Protein AF-A0A0A9X749-F1 (afdb_monomer)

Foldseek 3Di:
DPDDDDDDDDPQWDQDPVRDTAGDCVRQDQDDDPQWDWDFPADFPCGPPRNYTDTDTDGQPDFDQQWHQDPVSPDTWGDAVSADDDDEDVQWDKDFPAAFDRHTVRRYTDIDTDRPPDDDADPQWDDDPNDTDHNQVNDDQDDDDPPWDWDFPAPQDPDPNTRYTDIDTDRPADDFAPQWDDDPRATFGDDDDDDDDPPPWDKDFPDAAPRHTPRNHTDIDGHGDPPPPPPQWDQDPNDTDGDPVRDDDDDDD

pLDDT: mean 86.84, std 11.73, range [38.72, 97.69]

Radius of gyration: 45.13 Å; Cα contacts (8 Å, |Δi|>4): 407; chains: 1; bounding box: 128×43×110 Å

Solvent-accessible surface area (backbone atoms only — not comparable to full-atom values): 16004 Å² total; per-residue (Å²): 136,84,80,77,79,85,81,82,63,60,91,52,37,42,73,46,99,84,75,44,66,40,57,37,68,89,65,56,73,79,74,81,51,90,69,38,44,63,43,78,76,41,84,43,82,59,45,78,91,40,44,51,62,41,64,44,79,41,70,54,60,83,46,45,84,28,22,38,54,40,97,87,43,82,49,52,38,54,34,70,89,53,42,83,75,82,86,56,59,96,68,35,41,85,39,78,77,40,81,38,72,72,36,57,69,38,28,45,57,44,72,43,66,40,71,60,89,60,84,78,56,61,89,46,36,43,76,55,97,88,40,70,41,76,32,54,88,67,43,84,78,72,88,42,68,87,80,28,42,66,42,78,75,40,76,56,50,96,48,97,87,39,48,51,56,43,69,43,69,41,68,75,64,76,83,48,42,94,50,24,42,71,54,98,89,42,60,41,52,54,83,73,75,84,87,81,62,62,94,91,38,43,80,38,78,78,41,85,38,73,73,39,60,76,34,33,46,72,39,73,44,72,56,51,80,88,71,72,44,59,94,48,34,42,78,54,97,90,39,68,40,72,35,80,87,64,53,79,79,83,81,82,131

Nearest PDB structures (foldseek):
  6bcd-assembly1_A  TM=2.536E-01  e=8.617E+00  Homo sapiens

Sequence (253 aa):
MTGGKNYTCSPYTILDQNNVCVCDFNFCVIPEAPNSRAKKTHEATKVVPDCCDTYILVSVLNCPQDSVPNADGTECICDKTRCPIPQCALGDVVHVIHAGVDKAGMCCDSLECVPESGPSCAPYHVRVDGQCVCAPETCLVPFCPPPMVPVVVDPVPSSPDDCCPRYTCIDERPRCPEDSYLVETECVCFTCQPNVCQDGVQVVVTRKGTNTPDSCCDVYHCEGSNTSCPIGSQLVDGNCVCDATTCPMPQCD

Mean predicted aligned error: 15.79 Å

Structure (mmCIF, N/CA/C/O backbone):
data_AF-A0A0A9X749-F1
#
_entry.id   AF-A0A0A9X749-F1
#
loop_
_atom_site.group_PDB
_atom_site.id
_atom_site.type_symbol
_atom_site.label_atom_id
_atom_site.label_alt_id
_atom_site.label_comp_id
_atom_site.label_asym_id
_atom_site.label_entity_id
_atom_site.label_seq_id
_atom_site.pdbx_PDB_ins_code
_atom_site.Cartn_x
_atom_site.Cartn_y
_atom_site.Cartn_z
_atom_site.occupancy
_atom_site.B_iso_or_equiv
_atom_site.auth_seq_id
_atom_site.auth_comp_id
_atom_site.auth_asym_id
_atom_site.auth_atom_id
_atom_site.pdbx_PDB_model_num
ATOM 1 N N . MET A 1 1 ? 73.717 29.206 -0.811 1.00 43.47 1 MET A N 1
ATOM 2 C CA . MET A 1 1 ? 72.995 28.656 -1.977 1.00 43.47 1 MET A CA 1
ATOM 3 C C . MET A 1 1 ? 72.506 27.267 -1.603 1.00 43.47 1 MET A C 1
ATOM 5 O O . MET A 1 1 ? 73.242 26.301 -1.737 1.00 43.47 1 MET A O 1
ATOM 9 N N . THR A 1 2 ? 71.321 27.175 -1.006 1.00 45.69 2 THR A N 1
ATOM 10 C CA . THR A 1 2 ? 70.669 25.896 -0.709 1.00 45.69 2 THR A CA 1
ATOM 11 C C . THR A 1 2 ? 70.070 25.369 -2.009 1.00 45.69 2 THR A C 1
ATOM 13 O O . THR A 1 2 ? 69.136 25.954 -2.549 1.00 45.69 2 THR A O 1
ATOM 16 N N . GLY A 1 3 ? 70.664 24.311 -2.562 1.00 52.50 3 GLY A N 1
ATOM 17 C CA . GLY A 1 3 ? 70.150 23.641 -3.754 1.00 52.50 3 GLY A CA 1
ATOM 18 C C . GLY A 1 3 ? 68.823 22.960 -3.435 1.00 52.50 3 GLY A C 1
ATOM 19 O O . GLY A 1 3 ? 68.814 21.866 -2.874 1.00 52.50 3 GLY A O 1
ATOM 20 N N . GLY A 1 4 ? 67.710 23.618 -3.757 1.00 64.62 4 GLY A N 1
ATOM 21 C CA . GLY A 1 4 ? 66.387 23.008 -3.702 1.00 64.62 4 GLY A CA 1
ATOM 22 C C . GLY A 1 4 ? 66.311 21.876 -4.721 1.00 64.62 4 GLY A C 1
ATOM 23 O O . GLY A 1 4 ? 66.495 22.101 -5.916 1.00 64.62 4 GLY A O 1
ATOM 24 N N . LYS A 1 5 ? 66.081 20.646 -4.257 1.00 72.56 5 LYS A N 1
ATOM 25 C CA . LYS A 1 5 ? 65.746 19.531 -5.146 1.00 72.56 5 LYS A CA 1
ATOM 26 C C . LYS A 1 5 ? 64.314 19.750 -5.636 1.00 72.56 5 LYS A C 1
ATOM 28 O O . LYS A 1 5 ? 63.398 19.782 -4.821 1.00 72.56 5 LYS A O 1
ATOM 33 N N . ASN A 1 6 ? 64.130 19.909 -6.944 1.00 78.56 6 ASN A N 1
ATOM 34 C CA . ASN A 1 6 ? 62.801 19.936 -7.548 1.00 78.56 6 ASN A CA 1
ATOM 35 C C . ASN A 1 6 ? 62.244 18.510 -7.578 1.00 78.56 6 ASN A C 1
ATOM 37 O O . ASN A 1 6 ? 62.715 17.677 -8.352 1.00 78.56 6 ASN A O 1
ATOM 41 N N . TYR A 1 7 ? 61.255 18.233 -6.732 1.00 79.12 7 TYR A N 1
ATOM 42 C CA . TYR A 1 7 ? 60.476 17.003 -6.805 1.00 79.12 7 TYR A CA 1
ATOM 43 C C . TYR A 1 7 ? 59.398 17.169 -7.877 1.00 79.12 7 TYR A C 1
ATOM 45 O O . TYR A 1 7 ? 58.663 18.153 -7.881 1.00 79.12 7 TYR A O 1
ATOM 53 N N . THR A 1 8 ? 59.324 16.220 -8.807 1.00 85.31 8 THR A N 1
ATOM 54 C CA . THR A 1 8 ? 58.246 16.130 -9.798 1.00 85.31 8 THR A CA 1
ATOM 55 C C . THR A 1 8 ? 57.401 14.913 -9.462 1.00 85.31 8 THR A C 1
ATOM 57 O O . THR A 1 8 ? 57.879 13.781 -9.498 1.00 85.31 8 THR A O 1
ATOM 60 N N . CYS A 1 9 ? 56.154 15.164 -9.072 1.00 87.62 9 CYS A N 1
ATOM 61 C CA . CYS A 1 9 ? 55.169 14.123 -8.823 1.00 87.62 9 CYS A CA 1
ATOM 62 C C . CYS A 1 9 ? 54.584 13.615 -10.154 1.00 87.62 9 CYS A C 1
ATOM 64 O O . CYS A 1 9 ? 54.586 14.329 -11.159 1.00 87.62 9 CYS A O 1
ATOM 66 N N . SER A 1 10 ? 54.120 12.364 -10.171 1.00 85.06 10 SER A N 1
ATOM 67 C CA . SER A 1 10 ? 53.465 11.776 -11.348 1.00 85.06 10 SER A CA 1
ATOM 68 C C . SER A 1 10 ? 52.103 12.440 -11.612 1.00 85.06 10 SER A C 1
ATOM 70 O O . SER A 1 10 ? 51.550 13.077 -10.708 1.00 85.06 10 SER A O 1
ATOM 72 N N . PRO A 1 11 ? 51.521 12.295 -12.819 1.00 76.75 11 PRO A N 1
ATOM 73 C CA . PRO A 1 11 ? 50.140 12.708 -13.063 1.00 76.75 11 PRO A CA 1
ATOM 74 C C . PRO A 1 11 ? 49.220 12.102 -11.989 1.00 76.75 11 PRO A C 1
ATOM 76 O O . PRO A 1 11 ? 49.472 10.982 -11.550 1.00 76.75 11 PRO A O 1
ATOM 79 N N . TYR A 1 12 ? 48.188 12.834 -11.555 1.00 85.69 12 TYR A N 1
ATOM 80 C CA . TYR A 1 12 ? 47.240 12.424 -10.495 1.00 85.69 12 TYR A CA 1
ATOM 81 C C . TYR A 1 12 ? 47.782 12.442 -9.056 1.00 85.69 12 TYR A C 1
ATOM 83 O O . TYR A 1 12 ? 47.141 11.915 -8.144 1.00 85.69 12 TYR A O 1
ATOM 91 N N . THR A 1 13 ? 48.946 13.054 -8.827 1.00 89.25 13 THR A N 1
ATOM 92 C CA . THR A 1 13 ? 49.496 13.232 -7.478 1.00 89.25 13 THR A CA 1
ATOM 93 C C . THR A 1 13 ? 49.860 14.687 -7.206 1.00 89.25 13 THR A C 1
ATOM 95 O O . THR A 1 13 ? 50.341 15.390 -8.095 1.00 89.25 13 THR A O 1
ATOM 98 N N . ILE A 1 14 ? 49.638 15.136 -5.972 1.00 92.38 14 ILE A N 1
ATOM 99 C CA . ILE A 1 14 ? 50.037 16.457 -5.474 1.00 92.38 14 ILE A CA 1
ATOM 100 C C . ILE A 1 14 ? 51.126 16.307 -4.419 1.00 92.38 14 ILE A C 1
ATOM 102 O O . ILE A 1 14 ? 51.204 15.292 -3.728 1.00 92.38 14 ILE A O 1
ATOM 106 N N . LEU A 1 15 ? 51.985 17.316 -4.305 1.00 92.56 15 LEU A N 1
ATOM 107 C CA . LEU A 1 15 ? 53.012 17.354 -3.273 1.00 92.56 15 LEU A CA 1
ATOM 108 C C . LEU A 1 15 ? 52.375 17.805 -1.951 1.00 92.56 15 LEU A C 1
ATOM 110 O O . LEU A 1 15 ? 51.771 18.877 -1.893 1.00 92.56 15 LEU A O 1
ATOM 114 N N . ASP A 1 16 ? 52.495 16.997 -0.902 1.00 91.81 16 ASP A N 1
ATOM 115 C CA . ASP A 1 16 ? 52.025 17.358 0.434 1.00 91.81 16 ASP A CA 1
ATOM 116 C C . ASP A 1 16 ? 52.983 18.347 1.136 1.00 91.81 16 ASP A C 1
ATOM 118 O O . ASP A 1 16 ? 54.044 18.716 0.622 1.00 91.81 16 ASP A O 1
ATOM 122 N N . GLN A 1 17 ? 52.629 18.767 2.354 1.00 93.00 17 GLN A N 1
ATOM 123 C CA . GLN A 1 17 ? 53.446 19.688 3.160 1.00 93.00 17 GLN A CA 1
ATOM 124 C C . GLN A 1 17 ? 54.825 19.116 3.547 1.00 93.00 17 GLN A C 1
ATOM 126 O O . GLN A 1 17 ? 55.718 19.873 3.926 1.00 93.00 17 GLN A O 1
ATOM 131 N N . ASN A 1 18 ? 55.018 17.799 3.435 1.00 92.75 18 ASN A N 1
ATOM 132 C CA . ASN A 1 18 ? 56.253 17.089 3.761 1.00 92.75 18 ASN A CA 1
ATOM 133 C C . ASN A 1 18 ? 57.119 16.792 2.526 1.00 92.75 18 ASN A C 1
ATOM 135 O O . ASN A 1 18 ? 58.145 16.122 2.649 1.00 92.75 18 ASN A O 1
ATOM 139 N N . ASN A 1 19 ? 56.757 17.310 1.349 1.00 90.44 19 ASN A N 1
ATOM 140 C CA . ASN A 1 19 ? 57.378 16.983 0.063 1.00 90.44 19 ASN A CA 1
ATOM 141 C C . ASN A 1 19 ? 57.209 15.508 -0.359 1.00 90.44 19 ASN A C 1
ATOM 143 O O . ASN A 1 19 ? 58.070 14.959 -1.050 1.00 90.44 19 ASN A O 1
ATOM 147 N N . VAL A 1 20 ? 56.111 14.863 0.038 1.00 91.75 20 VAL A N 1
ATOM 148 C CA . VAL A 1 20 ? 55.716 13.513 -0.381 1.00 91.75 20 VAL A CA 1
ATOM 149 C C . VAL A 1 20 ? 54.570 13.620 -1.384 1.00 91.75 20 VAL A C 1
ATOM 151 O O . VAL A 1 20 ? 53.615 14.366 -1.181 1.00 91.75 20 VAL A O 1
ATOM 154 N N . CYS A 1 21 ? 54.651 12.880 -2.488 1.00 93.25 21 CYS A N 1
ATOM 155 C CA . CYS A 1 21 ? 53.549 12.823 -3.444 1.00 93.25 21 CYS A CA 1
ATOM 156 C C . CYS A 1 21 ? 52.395 12.000 -2.853 1.00 93.25 21 CYS A C 1
ATOM 158 O O . CYS A 1 21 ? 52.590 10.846 -2.469 1.00 93.25 21 CYS A O 1
ATOM 160 N N . VAL A 1 22 ? 51.197 12.578 -2.818 1.00 94.38 22 VAL A N 1
ATOM 161 C CA . VAL A 1 22 ? 49.952 11.924 -2.396 1.00 94.38 22 VAL A CA 1
ATOM 162 C C . VAL A 1 22 ? 48.944 11.950 -3.540 1.00 94.38 22 VAL A C 1
ATOM 164 O O . VAL A 1 22 ? 48.995 12.831 -4.397 1.00 94.38 22 VAL A O 1
ATOM 167 N N . CYS A 1 23 ? 48.043 10.972 -3.586 1.00 95.81 23 CYS A N 1
ATOM 168 C CA . CYS A 1 23 ? 47.010 10.908 -4.617 1.00 95.81 23 CYS A CA 1
ATOM 169 C C . CYS A 1 23 ? 46.063 12.113 -4.536 1.00 95.81 23 CYS A C 1
ATOM 171 O O . CYS A 1 23 ? 45.565 12.433 -3.458 1.00 95.81 23 CYS A O 1
ATOM 173 N N . ASP A 1 24 ? 45.780 12.740 -5.678 1.00 94.38 24 ASP A N 1
ATOM 174 C CA . ASP A 1 24 ? 44.745 13.768 -5.799 1.00 94.38 24 ASP A CA 1
ATOM 175 C C . ASP A 1 24 ? 43.567 13.227 -6.610 1.00 94.38 24 ASP A C 1
ATOM 177 O O . ASP A 1 24 ? 43.606 13.121 -7.839 1.00 94.38 24 ASP A O 1
ATOM 181 N N . PHE A 1 25 ? 42.501 12.876 -5.894 1.00 90.81 25 PHE A N 1
ATOM 182 C CA . PHE A 1 25 ? 41.317 12.256 -6.478 1.00 90.81 25 PHE A CA 1
ATOM 183 C C . PHE A 1 25 ? 40.496 13.206 -7.355 1.00 90.81 25 PHE A C 1
ATOM 185 O O . PHE A 1 25 ? 39.689 12.727 -8.149 1.00 90.81 25 PHE A O 1
ATOM 192 N N . ASN A 1 26 ? 40.728 14.523 -7.290 1.00 91.44 26 ASN A N 1
ATOM 193 C CA . ASN A 1 26 ? 40.047 15.480 -8.168 1.00 91.44 26 ASN A CA 1
ATOM 194 C C . ASN A 1 26 ? 40.451 15.308 -9.640 1.00 91.44 26 ASN A C 1
ATOM 196 O O . ASN A 1 26 ? 39.720 15.731 -10.532 1.00 91.44 26 ASN A O 1
ATOM 200 N N . PHE A 1 27 ? 41.593 14.666 -9.902 1.00 89.62 27 PHE A N 1
ATOM 201 C CA . PHE A 1 27 ? 42.056 14.364 -11.255 1.00 89.62 27 PHE A CA 1
ATOM 202 C C . PHE A 1 27 ? 41.641 12.971 -11.753 1.00 89.62 27 PHE A C 1
ATOM 204 O O . PHE A 1 27 ? 41.939 12.625 -12.897 1.00 89.62 27 PHE A O 1
ATOM 211 N N . CYS A 1 28 ? 40.943 12.170 -10.940 1.00 92.75 28 CYS A N 1
ATOM 212 C CA . CYS A 1 28 ? 40.404 10.884 -11.376 1.00 92.75 28 CYS A CA 1
ATOM 213 C C . CYS A 1 28 ? 39.117 11.096 -12.189 1.00 92.75 28 CYS A C 1
ATOM 215 O O . CYS A 1 28 ? 38.010 11.011 -11.661 1.00 92.75 28 CYS A O 1
ATOM 217 N N . VAL A 1 29 ? 39.262 11.383 -13.483 1.00 92.50 29 VAL A N 1
ATOM 218 C CA . VAL A 1 29 ? 38.126 11.579 -14.396 1.00 92.50 29 VAL A CA 1
ATOM 219 C C . VAL A 1 29 ? 37.654 10.232 -14.942 1.00 92.50 29 VAL A C 1
ATOM 221 O O . VAL A 1 29 ? 38.441 9.463 -15.494 1.00 92.50 29 VAL A O 1
ATOM 224 N N . ILE A 1 30 ? 36.356 9.953 -14.821 1.00 92.19 30 ILE A N 1
ATOM 225 C CA . ILE A 1 30 ? 35.722 8.829 -15.515 1.00 92.19 30 ILE A CA 1
ATOM 226 C C . ILE A 1 30 ? 35.512 9.260 -16.973 1.00 92.19 30 ILE A C 1
ATOM 228 O O . ILE A 1 30 ? 34.906 10.306 -17.200 1.00 92.19 30 ILE A O 1
ATOM 232 N N . PRO A 1 31 ? 36.015 8.513 -17.972 1.00 89.75 31 PRO A N 1
ATOM 233 C CA . PRO A 1 31 ? 35.831 8.889 -19.366 1.00 89.75 31 PRO A CA 1
ATOM 234 C C . PRO A 1 31 ? 34.342 8.868 -19.725 1.00 89.75 31 PRO A C 1
ATOM 236 O O . PRO A 1 31 ? 33.643 7.892 -19.453 1.00 89.75 31 PRO A O 1
ATOM 239 N N . GLU A 1 32 ? 33.878 9.926 -20.384 1.00 90.81 32 GLU A N 1
ATOM 240 C CA . GLU A 1 32 ? 32.520 10.040 -20.912 1.00 90.81 32 GLU A CA 1
ATOM 241 C C . GLU A 1 32 ? 32.567 10.063 -22.442 1.00 90.81 32 GLU A C 1
ATOM 243 O O . GLU A 1 32 ? 33.408 10.734 -23.043 1.00 90.81 32 GLU A O 1
ATOM 248 N N . ALA A 1 33 ? 31.663 9.327 -23.089 1.00 87.50 33 ALA A N 1
ATOM 249 C CA . ALA A 1 33 ? 31.470 9.404 -24.532 1.00 87.50 33 ALA A CA 1
ATOM 250 C C . ALA A 1 33 ? 29.994 9.170 -24.894 1.00 87.50 33 ALA A C 1
ATOM 252 O O . ALA A 1 33 ? 29.312 8.404 -24.204 1.00 87.50 33 ALA A O 1
ATOM 253 N N . PRO A 1 34 ? 29.489 9.779 -25.986 1.00 82.56 34 PRO A N 1
ATOM 254 C CA . PRO A 1 34 ? 28.133 9.532 -26.463 1.00 82.56 34 PRO A CA 1
ATOM 255 C C . PRO A 1 34 ? 27.910 8.035 -26.709 1.00 82.56 34 PRO A C 1
ATOM 257 O O . PRO A 1 34 ? 28.754 7.370 -27.313 1.00 82.56 34 PRO A O 1
ATOM 260 N N . ASN A 1 35 ? 26.773 7.503 -26.253 1.00 80.88 35 ASN A N 1
ATOM 261 C CA . ASN A 1 35 ? 26.394 6.093 -26.419 1.00 80.88 35 ASN A CA 1
ATOM 262 C C . ASN A 1 35 ? 27.430 5.091 -25.877 1.00 80.88 35 ASN A C 1
ATOM 264 O O . ASN A 1 35 ? 27.543 3.978 -26.387 1.00 80.88 35 ASN A O 1
ATOM 268 N N . SER A 1 36 ? 28.208 5.472 -24.865 1.00 85.25 36 SER A N 1
ATOM 269 C CA . SER A 1 36 ? 29.162 4.586 -24.196 1.00 85.25 36 SER A CA 1
ATOM 270 C C . SER A 1 36 ? 29.012 4.693 -22.684 1.00 85.25 36 SER A C 1
ATOM 272 O O . SER A 1 36 ? 28.678 5.752 -22.159 1.00 85.25 36 SER A O 1
ATOM 274 N N . ARG A 1 37 ? 29.270 3.593 -21.976 1.00 85.62 37 ARG A N 1
ATOM 275 C CA . ARG A 1 37 ? 29.371 3.580 -20.513 1.00 85.62 37 ARG A CA 1
ATOM 276 C C . ARG A 1 37 ? 30.785 3.210 -20.099 1.00 85.62 37 ARG A C 1
ATOM 278 O O . ARG A 1 37 ? 31.402 2.334 -20.706 1.00 85.62 37 ARG A O 1
ATOM 285 N N . ALA A 1 38 ? 31.295 3.863 -19.063 1.00 88.19 38 ALA A N 1
ATOM 286 C CA . ALA A 1 38 ? 32.573 3.505 -18.473 1.00 88.19 38 ALA A CA 1
ATOM 287 C C . ALA A 1 38 ? 32.424 2.189 -17.695 1.00 88.19 38 ALA A C 1
ATOM 289 O O . ALA A 1 38 ? 31.670 2.108 -16.726 1.00 88.19 38 ALA A O 1
ATOM 290 N N . LYS A 1 39 ? 33.139 1.142 -18.111 1.00 87.00 39 LYS A N 1
ATOM 291 C CA . LYS A 1 39 ? 33.276 -0.103 -17.349 1.00 87.00 39 LYS A CA 1
ATOM 292 C C . LYS A 1 39 ? 34.623 -0.088 -16.647 1.00 87.00 39 LYS A C 1
ATOM 294 O O . LYS A 1 39 ? 35.654 0.027 -17.307 1.00 87.00 39 LYS A O 1
ATOM 299 N N . LYS A 1 40 ? 34.608 -0.209 -15.319 1.00 93.12 40 LYS A N 1
ATOM 300 C CA . LYS A 1 40 ? 35.829 -0.290 -14.514 1.00 93.12 40 LYS A CA 1
ATOM 301 C C . LYS A 1 40 ? 36.617 -1.542 -14.911 1.00 93.12 40 LYS A C 1
ATOM 303 O O . LYS A 1 40 ? 36.067 -2.643 -14.898 1.00 93.12 40 LYS A O 1
ATOM 308 N N . THR A 1 41 ? 37.880 -1.368 -15.278 1.00 93.19 41 THR A N 1
ATOM 309 C CA . THR A 1 41 ? 38.817 -2.453 -15.618 1.00 93.19 41 THR A CA 1
ATOM 310 C C . THR A 1 41 ? 39.841 -2.705 -14.528 1.00 93.19 41 THR A C 1
ATOM 312 O O . THR A 1 41 ? 40.357 -3.812 -14.429 1.00 93.19 41 THR A O 1
ATOM 315 N N . HIS A 1 42 ? 40.120 -1.695 -13.706 1.00 94.69 42 HIS A N 1
ATOM 316 C CA . HIS A 1 42 ? 41.036 -1.789 -12.578 1.00 94.69 42 HIS A CA 1
ATOM 317 C C . HIS A 1 42 ? 40.523 -0.930 -11.428 1.00 94.69 42 HIS A C 1
ATOM 319 O O . HIS A 1 42 ? 40.167 0.232 -11.634 1.00 94.69 42 HIS A O 1
ATOM 325 N N . GLU A 1 43 ? 40.505 -1.494 -10.229 1.00 96.31 43 GLU A N 1
ATOM 326 C CA . GLU A 1 43 ? 40.254 -0.760 -8.995 1.00 96.31 43 GLU A CA 1
ATOM 327 C C . GLU A 1 43 ? 41.591 -0.322 -8.398 1.00 96.31 43 GLU A C 1
ATOM 329 O O . GLU A 1 43 ? 42.463 -1.155 -8.165 1.00 96.31 43 GLU A O 1
ATOM 334 N N . ALA A 1 44 ? 41.769 0.984 -8.195 1.00 95.00 44 ALA A N 1
ATOM 335 C CA . ALA A 1 44 ? 43.026 1.523 -7.698 1.00 95.00 44 ALA A CA 1
ATOM 336 C C . ALA A 1 44 ? 43.205 1.278 -6.199 1.00 95.00 44 ALA A C 1
ATOM 338 O O . ALA A 1 44 ? 42.282 1.464 -5.404 1.00 95.00 44 ALA A O 1
ATOM 339 N N . THR A 1 45 ? 44.442 0.985 -5.807 1.00 95.69 45 THR A N 1
ATOM 340 C CA . THR A 1 45 ? 44.885 0.823 -4.414 1.00 95.69 45 THR A CA 1
ATOM 341 C C . THR A 1 45 ? 44.855 2.122 -3.607 1.00 95.69 45 THR A C 1
ATOM 343 O O . THR A 1 45 ? 44.975 2.082 -2.384 1.00 95.69 45 THR A O 1
ATOM 346 N N . LYS A 1 46 ? 44.669 3.272 -4.274 1.00 93.56 46 LYS A N 1
ATOM 347 C CA . LYS A 1 46 ? 44.658 4.626 -3.688 1.00 93.56 46 LYS A CA 1
ATOM 348 C C . LYS A 1 46 ? 46.001 5.013 -3.057 1.00 93.56 46 LYS A C 1
ATOM 350 O O . LYS A 1 46 ? 46.059 5.885 -2.191 1.00 93.56 46 LYS A O 1
ATOM 355 N N . VAL A 1 47 ? 47.081 4.382 -3.515 1.00 92.94 47 VAL A N 1
ATOM 356 C CA . VAL A 1 47 ? 48.458 4.623 -3.077 1.00 92.94 47 VAL A CA 1
ATOM 357 C C . VAL A 1 47 ? 49.319 4.869 -4.307 1.00 92.94 47 VAL A C 1
ATOM 359 O O . VAL A 1 47 ? 49.221 4.143 -5.290 1.00 92.94 47 VAL A O 1
ATOM 362 N N . VAL A 1 48 ? 50.181 5.887 -4.257 1.00 92.00 48 VAL A N 1
ATOM 363 C CA . VAL A 1 48 ? 51.082 6.237 -5.366 1.00 92.00 48 VAL A CA 1
ATOM 364 C C . VAL A 1 48 ? 51.902 5.010 -5.800 1.00 92.00 48 VAL A C 1
ATOM 366 O O . VAL A 1 48 ? 52.529 4.383 -4.942 1.00 92.00 48 VAL A O 1
ATOM 369 N N . PRO A 1 49 ? 51.948 4.673 -7.107 1.00 90.81 49 PRO A N 1
ATOM 370 C CA . PRO A 1 49 ? 51.462 5.446 -8.266 1.00 90.81 49 PRO A CA 1
ATOM 371 C C . PRO A 1 49 ? 50.013 5.159 -8.716 1.00 90.81 49 PRO A C 1
ATOM 373 O O . PRO A 1 49 ? 49.546 5.754 -9.683 1.00 90.81 49 PRO A O 1
ATOM 376 N N . ASP A 1 50 ? 49.301 4.258 -8.050 1.00 93.81 50 ASP A N 1
ATOM 377 C CA . ASP A 1 50 ? 47.990 3.741 -8.446 1.00 93.81 50 ASP A CA 1
ATOM 378 C C . ASP A 1 50 ? 46.846 4.460 -7.707 1.00 93.81 50 ASP A C 1
ATOM 380 O O . ASP A 1 50 ? 46.221 3.963 -6.767 1.00 93.81 50 ASP A O 1
ATOM 384 N N . CYS A 1 51 ? 46.616 5.706 -8.121 1.00 94.44 51 CYS A N 1
ATOM 385 C CA . CYS A 1 51 ? 45.683 6.620 -7.462 1.00 94.44 51 CYS A CA 1
ATOM 386 C C . CYS A 1 51 ? 44.238 6.534 -7.976 1.00 94.44 51 CYS A C 1
ATOM 388 O O . CYS A 1 51 ? 43.299 6.745 -7.204 1.00 94.44 51 CYS A O 1
ATOM 390 N N . CYS A 1 52 ? 44.044 6.231 -9.262 1.00 95.75 52 CYS A N 1
ATOM 391 C CA . CYS A 1 52 ? 42.747 6.317 -9.933 1.00 95.75 52 CYS A CA 1
ATOM 392 C C . CYS A 1 52 ? 42.341 4.983 -10.551 1.00 95.75 52 CYS A C 1
ATOM 394 O O . CYS A 1 52 ? 43.152 4.309 -11.184 1.00 95.75 52 CYS A O 1
ATOM 396 N N . ASP A 1 53 ? 41.062 4.640 -10.412 1.00 96.44 53 ASP A N 1
ATOM 397 C CA . ASP A 1 53 ? 40.490 3.483 -11.094 1.00 96.44 53 ASP A CA 1
ATOM 398 C C . ASP A 1 53 ? 40.636 3.667 -12.610 1.00 96.44 53 ASP A C 1
ATOM 400 O O . ASP A 1 53 ? 40.513 4.785 -13.120 1.00 96.44 53 ASP A O 1
ATOM 404 N N . THR A 1 54 ? 40.866 2.578 -13.342 1.00 93.69 54 THR A N 1
ATOM 405 C CA . THR A 1 54 ? 40.885 2.632 -14.808 1.00 93.69 54 THR A CA 1
ATOM 406 C C . THR A 1 54 ? 39.564 2.141 -15.369 1.00 93.69 54 THR A C 1
ATOM 408 O O . THR A 1 54 ? 38.944 1.210 -14.843 1.00 93.69 54 THR A O 1
ATOM 411 N N . TYR A 1 55 ? 39.134 2.781 -16.450 1.00 92.94 55 TYR A N 1
ATOM 412 C CA . TYR A 1 55 ? 37.882 2.491 -17.127 1.00 92.94 55 TYR A CA 1
ATOM 413 C C . TYR A 1 55 ? 38.132 2.328 -18.621 1.00 92.94 55 TYR A C 1
ATOM 415 O O . TYR A 1 55 ? 38.951 3.039 -19.204 1.00 92.94 55 TYR A O 1
ATOM 423 N N . ILE A 1 56 ? 37.365 1.444 -19.249 1.00 92.38 56 ILE A N 1
ATOM 424 C CA . ILE A 1 56 ? 37.217 1.395 -20.704 1.00 92.38 56 ILE A CA 1
ATOM 425 C C . ILE A 1 56 ? 35.812 1.859 -21.071 1.00 92.38 56 ILE A C 1
ATOM 427 O O . ILE A 1 56 ? 34.847 1.582 -20.354 1.00 92.38 56 ILE A O 1
ATOM 431 N N . LEU A 1 57 ? 35.688 2.557 -22.194 1.00 89.56 57 LEU A N 1
ATOM 432 C CA . LEU A 1 57 ? 34.389 2.874 -22.769 1.00 89.56 57 LEU A CA 1
ATOM 433 C C . LEU A 1 57 ? 33.878 1.644 -23.514 1.00 89.56 57 LEU A C 1
ATOM 435 O O . LEU A 1 57 ? 34.502 1.183 -24.467 1.00 89.56 57 LEU A O 1
ATOM 439 N N . VAL A 1 58 ? 32.742 1.114 -23.073 1.00 84.38 58 VAL A N 1
ATOM 440 C CA . VAL A 1 58 ? 32.002 0.080 -23.801 1.00 84.38 58 VAL A CA 1
ATOM 441 C C . VAL A 1 58 ? 30.787 0.733 -24.431 1.00 84.38 58 VAL A C 1
ATOM 443 O O . VAL A 1 58 ? 30.064 1.467 -23.752 1.00 84.38 58 VAL A O 1
ATOM 446 N N . SER A 1 59 ? 30.564 0.473 -25.718 1.00 83.62 59 SER A N 1
ATOM 447 C CA . SER A 1 59 ? 29.366 0.933 -26.415 1.00 83.62 59 SER A CA 1
ATOM 448 C C . SER A 1 59 ? 28.123 0.451 -25.669 1.00 83.62 59 SER A C 1
ATOM 450 O O . SER A 1 59 ? 28.013 -0.725 -25.322 1.00 83.62 59 SER A O 1
ATOM 452 N N . VAL A 1 60 ? 27.200 1.368 -25.392 1.00 83.12 60 VAL A N 1
ATOM 453 C CA . VAL A 1 60 ? 25.898 1.028 -24.825 1.00 83.12 60 VAL A CA 1
ATOM 454 C C . VAL A 1 60 ? 25.135 0.277 -25.906 1.00 83.12 60 VAL A C 1
ATOM 456 O O . VAL A 1 60 ? 24.933 0.793 -27.005 1.00 83.12 60 VAL A O 1
ATOM 459 N N . LEU A 1 61 ? 24.750 -0.961 -25.605 1.00 90.06 61 LEU A N 1
ATOM 460 C CA . LEU A 1 61 ? 23.869 -1.729 -26.468 1.00 90.06 61 LEU A CA 1
ATOM 461 C C . LEU A 1 61 ? 22.549 -0.958 -26.624 1.00 90.06 61 LEU A C 1
ATOM 463 O O . LEU A 1 61 ? 21.834 -0.744 -25.645 1.00 90.06 61 LEU A O 1
ATOM 467 N N . ASN A 1 62 ? 22.247 -0.517 -27.845 1.00 92.12 62 ASN A N 1
ATOM 468 C CA . ASN A 1 62 ? 20.992 0.164 -28.151 1.00 92.12 62 ASN A CA 1
ATOM 469 C C . ASN A 1 62 ? 19.861 -0.865 -28.161 1.00 92.12 62 ASN A C 1
ATOM 471 O O . ASN A 1 62 ? 19.702 -1.607 -29.131 1.00 92.12 62 ASN A O 1
ATOM 475 N N . CYS A 1 63 ? 19.097 -0.910 -27.075 1.00 93.69 63 CYS A N 1
ATOM 476 C CA . CYS A 1 63 ? 17.932 -1.773 -26.984 1.00 93.69 63 CYS A CA 1
ATOM 477 C C . CYS A 1 63 ? 16.703 -1.136 -27.645 1.00 93.69 63 CYS A C 1
ATOM 479 O O . CYS A 1 63 ? 16.575 0.093 -27.643 1.00 93.69 63 CYS A O 1
ATOM 481 N N . PRO A 1 64 ? 15.792 -1.952 -28.207 1.00 95.69 64 PRO A N 1
ATOM 482 C CA . PRO A 1 64 ? 14.468 -1.490 -28.612 1.00 95.69 64 PRO A CA 1
ATOM 483 C C . PRO A 1 64 ? 13.729 -0.791 -27.459 1.00 95.69 64 PRO A C 1
ATOM 485 O O . PRO A 1 64 ? 14.070 -0.973 -26.291 1.00 95.69 64 PRO A O 1
ATOM 488 N N . GLN A 1 65 ? 12.703 0.001 -27.780 1.00 94.25 65 GLN A N 1
ATOM 489 C CA . GLN A 1 65 ? 11.988 0.843 -26.808 1.00 94.25 65 GLN A CA 1
ATOM 490 C C . GLN A 1 65 ? 11.411 0.063 -25.610 1.00 94.25 65 GLN A C 1
ATOM 492 O O . GLN A 1 65 ? 11.359 0.589 -24.499 1.00 94.25 65 GLN A O 1
ATOM 497 N N . ASP A 1 66 ? 11.011 -1.185 -25.833 1.00 94.38 66 ASP A N 1
ATOM 498 C CA . ASP A 1 66 ? 10.389 -2.091 -24.862 1.00 94.38 66 ASP A CA 1
ATOM 499 C C . ASP A 1 66 ? 11.390 -2.946 -24.064 1.00 94.38 66 ASP A C 1
ATOM 501 O O . ASP A 1 66 ? 11.017 -3.896 -23.372 1.00 94.38 66 ASP A O 1
ATOM 505 N N . SER A 1 67 ? 12.679 -2.650 -24.206 1.00 96.56 67 SER A N 1
ATOM 506 C CA . SER A 1 67 ? 13.763 -3.483 -23.708 1.00 96.56 67 SER A CA 1
ATOM 507 C C . SER A 1 67 ? 14.828 -2.644 -23.007 1.00 96.56 67 SER A C 1
ATOM 509 O O . SER A 1 67 ? 15.024 -1.461 -23.296 1.00 96.56 67 SER A O 1
ATOM 511 N N . VAL A 1 68 ? 15.565 -3.272 -22.097 1.00 94.81 68 VAL A N 1
ATOM 512 C CA . VAL A 1 68 ? 16.704 -2.669 -21.396 1.00 94.81 68 VAL A CA 1
ATOM 513 C C . VAL A 1 68 ? 17.926 -3.575 -21.483 1.00 94.81 68 VAL A C 1
ATOM 515 O O . VAL A 1 68 ? 17.771 -4.794 -21.548 1.00 94.81 68 VAL A O 1
ATOM 518 N N . PRO A 1 69 ? 19.154 -3.031 -21.483 1.00 93.12 69 PRO A N 1
ATOM 519 C CA . PRO A 1 69 ? 20.342 -3.867 -21.390 1.00 93.12 69 PRO A CA 1
ATOM 520 C C . PRO A 1 69 ? 20.332 -4.668 -20.081 1.00 93.12 69 PRO A C 1
ATOM 522 O O . PRO A 1 69 ? 19.988 -4.134 -19.025 1.00 93.12 69 PRO A O 1
ATOM 525 N N . ASN A 1 70 ? 20.751 -5.930 -20.135 1.00 92.44 70 ASN A N 1
ATOM 526 C CA . ASN A 1 70 ? 21.017 -6.737 -18.947 1.00 92.44 70 ASN A CA 1
ATOM 527 C C . ASN A 1 70 ? 22.162 -6.124 -18.105 1.00 92.44 70 ASN A C 1
ATOM 529 O O . ASN A 1 70 ? 22.824 -5.165 -18.515 1.00 92.44 70 ASN A O 1
ATOM 533 N N . ALA A 1 71 ? 22.428 -6.684 -16.920 1.00 86.81 71 ALA A N 1
ATOM 534 C CA . ALA A 1 71 ? 23.467 -6.175 -16.015 1.00 86.81 71 ALA A CA 1
ATOM 535 C C . ALA A 1 71 ? 24.841 -6.033 -16.709 1.00 86.81 71 ALA A C 1
ATOM 537 O O . ALA A 1 71 ? 25.507 -4.997 -16.611 1.00 86.81 71 ALA A O 1
ATOM 538 N N . ASP A 1 72 ? 25.213 -7.027 -17.516 1.00 84.50 72 ASP A N 1
ATOM 539 C CA . ASP A 1 72 ? 26.477 -7.047 -18.256 1.00 84.50 72 ASP A CA 1
ATOM 540 C C . ASP A 1 72 ? 26.498 -6.097 -19.463 1.00 84.50 72 ASP A C 1
ATOM 542 O O . ASP A 1 72 ? 27.572 -5.729 -19.953 1.00 84.50 72 ASP A O 1
ATOM 546 N N . GLY A 1 73 ? 25.330 -5.608 -19.889 1.00 86.56 73 GLY A N 1
ATOM 547 C CA . GLY A 1 73 ? 25.125 -4.757 -21.061 1.00 86.56 73 GLY A CA 1
ATOM 548 C C . GLY A 1 73 ? 25.417 -5.463 -22.380 1.00 86.56 73 GLY A C 1
ATOM 549 O O . GLY A 1 73 ? 25.758 -4.799 -23.355 1.00 86.56 73 GLY A O 1
ATOM 550 N N . THR A 1 74 ? 25.350 -6.792 -22.391 1.00 87.62 74 THR A N 1
ATOM 551 C CA . THR A 1 74 ? 25.664 -7.650 -23.541 1.00 87.62 74 THR A CA 1
ATOM 552 C C . THR A 1 74 ? 24.424 -8.064 -24.322 1.00 87.62 74 THR A C 1
ATOM 554 O O . THR A 1 74 ? 24.529 -8.341 -25.513 1.00 87.62 74 THR A O 1
ATOM 557 N N . GLU A 1 75 ? 23.259 -8.077 -23.678 1.00 94.56 75 GLU A N 1
ATOM 558 C CA . GLU A 1 75 ? 21.987 -8.489 -24.270 1.00 94.56 75 GLU A CA 1
ATOM 559 C C . GLU A 1 75 ? 20.865 -7.548 -23.824 1.00 94.56 75 GLU A C 1
ATOM 561 O O . GLU A 1 75 ? 20.913 -6.985 -22.729 1.00 94.56 75 GLU A O 1
ATOM 566 N N . CYS A 1 76 ? 19.855 -7.373 -24.674 1.00 96.50 76 CYS A N 1
ATOM 567 C CA . CYS A 1 76 ? 18.632 -6.663 -24.323 1.00 96.50 76 CYS A CA 1
ATOM 568 C C . CYS A 1 76 ? 17.621 -7.644 -23.738 1.00 96.50 76 CYS A C 1
ATOM 570 O O . CYS A 1 76 ? 17.307 -8.658 -24.357 1.00 96.50 76 CYS A O 1
ATOM 572 N N . ILE A 1 77 ? 17.089 -7.318 -22.569 1.00 96.94 77 ILE A N 1
ATOM 573 C CA . ILE A 1 77 ? 16.032 -8.066 -21.895 1.00 96.94 77 ILE A CA 1
ATOM 574 C C . ILE A 1 77 ? 14.742 -7.255 -21.903 1.00 96.94 77 ILE A C 1
ATOM 5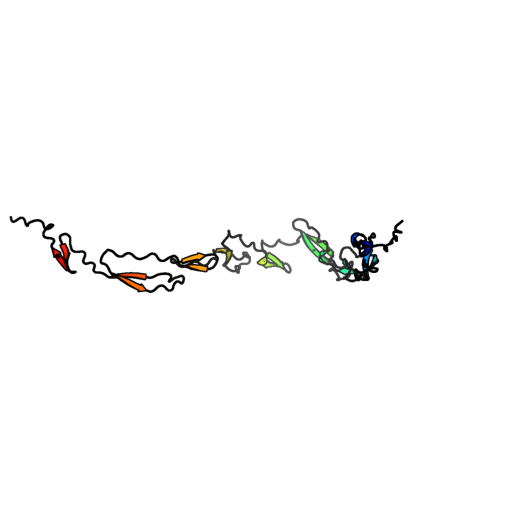76 O O . ILE A 1 77 ? 14.768 -6.023 -21.935 1.00 96.94 77 ILE A O 1
ATOM 580 N N . CYS A 1 78 ? 13.612 -7.952 -21.883 1.00 97.38 78 CYS A N 1
ATOM 581 C CA . CYS A 1 78 ? 12.311 -7.307 -21.874 1.00 97.38 78 CYS A CA 1
ATOM 582 C C . CYS A 1 78 ? 12.054 -6.514 -20.597 1.00 97.38 78 CYS A C 1
ATOM 584 O O . CYS A 1 78 ? 12.285 -7.009 -19.495 1.00 97.38 78 CYS A O 1
ATOM 586 N N . ASP A 1 79 ? 11.494 -5.318 -20.759 1.00 96.62 79 ASP A N 1
ATOM 587 C CA . ASP A 1 79 ? 11.029 -4.476 -19.664 1.00 96.62 79 ASP A CA 1
ATOM 588 C C . ASP A 1 79 ? 9.565 -4.093 -19.905 1.00 96.62 79 ASP A C 1
ATOM 590 O O . ASP A 1 79 ? 9.254 -3.084 -20.540 1.00 96.62 79 ASP A O 1
ATOM 594 N N . LYS A 1 80 ? 8.644 -4.911 -19.375 1.00 93.44 80 LYS A N 1
ATOM 595 C CA . LYS A 1 80 ? 7.194 -4.702 -19.534 1.00 93.44 80 LYS A CA 1
ATOM 596 C C . LYS A 1 80 ? 6.708 -3.374 -18.950 1.00 93.44 80 LYS A C 1
ATOM 598 O O . LYS A 1 80 ? 5.644 -2.901 -19.333 1.00 93.44 80 LYS A O 1
ATOM 603 N N . THR A 1 81 ? 7.484 -2.737 -18.069 1.00 95.38 81 THR A N 1
ATOM 604 C CA . THR A 1 81 ? 7.139 -1.414 -17.527 1.00 95.38 81 THR A CA 1
ATOM 605 C C . THR A 1 81 ? 7.252 -0.302 -18.572 1.00 95.38 81 THR A C 1
ATOM 607 O O . THR A 1 81 ? 6.662 0.763 -18.405 1.00 95.38 81 THR A O 1
ATOM 610 N N . ARG A 1 82 ? 7.963 -0.553 -19.680 1.00 94.50 82 ARG A N 1
ATOM 611 C CA . ARG A 1 82 ? 8.113 0.373 -20.813 1.00 94.50 82 ARG A CA 1
ATOM 612 C C . ARG A 1 82 ? 7.057 0.190 -21.894 1.00 94.50 82 ARG A C 1
ATOM 614 O O . ARG A 1 82 ? 7.107 0.889 -22.907 1.00 94.50 82 ARG A O 1
ATOM 621 N N . CYS A 1 83 ? 6.121 -0.737 -21.708 1.00 96.12 83 CYS A N 1
ATOM 622 C CA . CYS A 1 83 ? 5.100 -0.994 -22.704 1.00 96.12 83 CYS A CA 1
ATOM 623 C C . CYS A 1 83 ? 4.087 0.150 -22.775 1.00 96.12 83 CYS A C 1
ATOM 625 O O . CYS A 1 83 ? 3.466 0.480 -21.763 1.00 96.12 83 CYS A O 1
ATOM 627 N N . PRO A 1 84 ? 3.908 0.776 -23.954 1.00 94.06 84 PRO A N 1
ATOM 628 C CA . PRO A 1 84 ? 2.950 1.855 -24.102 1.00 94.06 84 PRO A CA 1
ATOM 629 C C . PRO A 1 84 ? 1.532 1.294 -23.986 1.00 94.06 84 PRO A C 1
ATOM 631 O O . PRO A 1 84 ? 1.121 0.450 -24.780 1.00 94.06 84 PRO A O 1
ATOM 634 N N . ILE A 1 85 ? 0.773 1.789 -23.011 1.00 95.00 85 ILE A N 1
ATOM 635 C CA . ILE A 1 85 ? -0.659 1.507 -22.898 1.00 95.00 85 ILE A CA 1
ATOM 636 C C . ILE A 1 85 ? -1.401 2.628 -23.638 1.00 95.00 85 ILE A C 1
ATOM 638 O O . ILE A 1 85 ? -1.258 3.796 -23.250 1.00 95.00 85 ILE A O 1
ATOM 642 N N . PRO A 1 86 ? -2.159 2.325 -24.710 1.00 95.62 86 PRO A N 1
ATOM 643 C CA . PRO A 1 86 ? -2.887 3.346 -25.446 1.00 95.62 86 PRO A CA 1
AT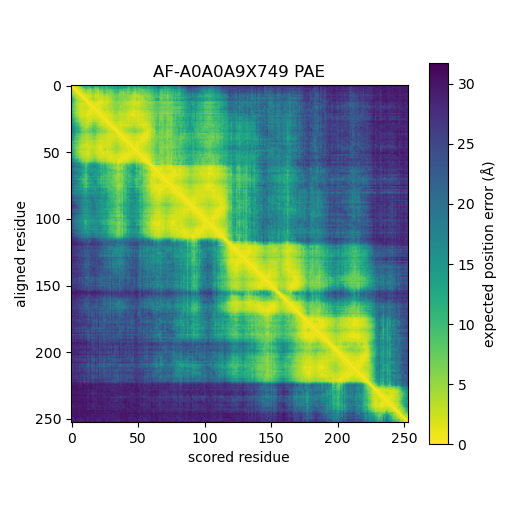OM 644 C C . PRO A 1 86 ? -3.936 4.000 -24.542 1.00 95.62 86 PRO A C 1
ATOM 646 O O . PRO A 1 86 ? -4.586 3.344 -23.731 1.00 95.62 86 PRO A O 1
ATOM 649 N N . GLN A 1 87 ? -4.097 5.314 -24.680 1.00 96.00 87 GLN A N 1
ATOM 650 C CA . GLN A 1 87 ? -5.160 6.051 -24.002 1.00 96.00 87 GLN A CA 1
ATOM 651 C C . GLN A 1 87 ? -6.431 5.940 -24.851 1.00 96.00 87 GLN A C 1
ATOM 653 O O . GLN A 1 87 ? -6.515 6.563 -25.909 1.00 96.00 87 GLN A O 1
ATOM 658 N N . CYS A 1 88 ? -7.387 5.119 -24.419 1.00 93.50 88 CYS A N 1
ATOM 659 C CA . CYS A 1 88 ? -8.646 4.917 -25.135 1.00 93.50 88 CYS A CA 1
ATOM 660 C C . CYS A 1 88 ? -9.644 6.062 -24.898 1.00 93.50 88 CYS A C 1
ATOM 662 O O . CYS A 1 88 ? -9.584 6.753 -23.877 1.00 93.50 88 CYS A O 1
ATOM 664 N N . ALA A 1 89 ? -10.554 6.283 -25.853 1.00 92.31 89 ALA A N 1
ATOM 665 C CA . ALA A 1 89 ? -11.633 7.254 -25.700 1.00 92.31 89 ALA A CA 1
ATOM 666 C C . ALA A 1 89 ? -12.644 6.801 -24.628 1.00 92.31 89 ALA A C 1
ATOM 668 O O . ALA A 1 89 ? -12.676 5.639 -24.226 1.00 92.31 89 ALA A O 1
ATOM 669 N N . LEU A 1 90 ? -13.492 7.722 -24.157 1.00 81.94 90 LEU A N 1
ATOM 670 C CA . LEU A 1 90 ? -14.565 7.391 -23.213 1.00 81.94 90 LEU A CA 1
ATOM 671 C C . LEU A 1 90 ? -15.506 6.335 -23.820 1.00 81.94 90 LEU A C 1
ATOM 673 O O . LEU A 1 90 ? -16.182 6.618 -24.806 1.00 81.94 90 LEU A O 1
ATOM 677 N N . GLY A 1 91 ? -15.571 5.155 -23.196 1.00 80.75 91 GLY A N 1
ATOM 678 C CA . GLY A 1 91 ? -16.398 4.020 -23.636 1.00 80.75 91 GLY A CA 1
ATOM 679 C C . GLY A 1 91 ? -15.661 2.965 -24.470 1.00 80.75 91 GLY A C 1
ATOM 680 O O . GLY A 1 91 ? -16.245 1.928 -24.784 1.00 80.75 91 GLY A O 1
ATOM 681 N N . ASP A 1 92 ? -14.390 3.197 -24.795 1.00 89.88 92 ASP A N 1
ATOM 682 C CA . ASP A 1 92 ? -13.526 2.191 -25.402 1.00 89.88 92 ASP A CA 1
ATOM 683 C C . ASP A 1 92 ? -12.733 1.453 -24.316 1.00 89.88 92 ASP A C 1
ATOM 685 O O . ASP A 1 92 ? -12.327 2.034 -23.305 1.00 89.88 92 ASP A O 1
ATOM 689 N N . VAL A 1 93 ? -12.459 0.172 -24.553 1.00 88.81 93 VAL A N 1
ATOM 690 C CA . VAL A 1 93 ? -11.615 -0.662 -23.691 1.00 88.81 93 VAL A CA 1
ATOM 691 C C . VAL A 1 93 ? -10.371 -1.117 -24.447 1.00 88.81 93 VAL A C 1
ATOM 693 O O . VAL A 1 93 ? -10.407 -1.346 -25.657 1.00 88.81 93 VAL A O 1
ATOM 696 N N . VAL A 1 94 ? -9.253 -1.245 -23.728 1.00 93.69 94 VAL A N 1
ATOM 697 C CA . VAL A 1 94 ? -8.012 -1.785 -24.291 1.00 93.69 94 VAL A CA 1
ATOM 698 C C . VAL A 1 94 ? -8.186 -3.288 -24.506 1.00 93.69 94 VAL A C 1
ATOM 700 O O . VAL A 1 94 ? -8.440 -4.031 -23.561 1.00 93.69 94 VAL A O 1
ATOM 703 N N . HIS A 1 95 ? -8.004 -3.741 -25.739 1.00 92.44 95 HIS A N 1
ATOM 704 C CA . HIS A 1 95 ? -8.051 -5.141 -26.129 1.00 92.44 95 HIS A CA 1
ATOM 705 C C . HIS A 1 95 ? -6.683 -5.593 -26.649 1.00 92.44 95 HIS A C 1
ATOM 707 O O . HIS A 1 95 ? -6.049 -4.908 -27.453 1.00 92.44 95 HIS A O 1
ATOM 713 N N . VAL A 1 96 ? -6.222 -6.764 -26.205 1.00 93.88 96 VAL A N 1
ATOM 714 C CA . VAL A 1 96 ? -4.971 -7.363 -26.688 1.00 93.88 96 VAL A CA 1
ATOM 715 C C . VAL A 1 96 ? -5.226 -8.007 -28.050 1.00 93.88 96 VAL A C 1
ATOM 717 O O . VAL A 1 96 ? -5.981 -8.971 -28.154 1.00 93.88 96 VAL A O 1
ATOM 720 N N . ILE A 1 97 ? -4.601 -7.486 -29.105 1.00 94.31 97 ILE A N 1
ATOM 721 C CA . ILE A 1 97 ? -4.655 -8.067 -30.454 1.00 94.31 97 ILE A CA 1
ATOM 722 C C . ILE A 1 97 ? -3.609 -9.176 -30.592 1.00 94.31 97 ILE A C 1
ATOM 724 O O . ILE A 1 97 ? -3.887 -10.245 -31.131 1.00 94.31 97 ILE A O 1
ATOM 728 N N . HIS A 1 98 ? -2.397 -8.925 -30.094 1.00 95.31 98 HIS A N 1
ATOM 729 C CA . HIS A 1 98 ? -1.298 -9.887 -30.109 1.00 95.31 98 HIS A CA 1
ATOM 730 C C . HIS A 1 98 ? -0.572 -9.840 -28.772 1.00 95.31 98 HIS A C 1
ATOM 732 O O . HIS A 1 98 ? -0.161 -8.765 -28.341 1.00 95.31 98 HIS A O 1
ATOM 738 N N . ALA A 1 99 ? -0.388 -10.995 -28.141 1.00 94.88 99 ALA A N 1
ATOM 739 C CA . ALA A 1 99 ? 0.424 -11.086 -26.937 1.00 94.88 99 ALA A CA 1
ATOM 740 C C . ALA A 1 99 ? 1.911 -10.880 -27.272 1.00 94.88 99 ALA A C 1
ATOM 742 O O . ALA A 1 99 ? 2.408 -11.397 -28.280 1.00 94.88 99 ALA A O 1
ATOM 743 N N . GLY A 1 100 ? 2.622 -10.156 -26.412 1.00 95.81 100 GLY A N 1
ATOM 744 C CA . GLY A 1 100 ? 4.075 -10.077 -26.422 1.00 95.81 100 GLY A CA 1
ATOM 745 C C . GLY A 1 100 ? 4.693 -11.460 -26.206 1.00 95.81 100 GLY A C 1
ATOM 746 O O . GLY A 1 100 ? 4.098 -12.346 -25.592 1.00 95.81 100 GLY A O 1
ATOM 747 N N . VAL A 1 101 ? 5.904 -11.665 -26.723 1.00 96.69 101 VAL A N 1
ATOM 748 C CA . VAL A 1 101 ? 6.577 -12.980 -26.713 1.00 96.69 101 VAL A CA 1
ATOM 749 C C . VAL A 1 101 ? 7.801 -13.027 -25.799 1.00 96.69 101 VAL A C 1
ATOM 751 O O . VAL A 1 101 ? 8.643 -13.909 -25.960 1.00 96.69 101 VAL A O 1
ATOM 754 N N . ASP A 1 102 ? 7.924 -12.075 -24.868 1.00 94.38 102 ASP A N 1
ATOM 755 C CA . ASP A 1 102 ? 9.053 -11.953 -23.930 1.00 94.38 102 ASP A CA 1
ATOM 756 C C . ASP A 1 102 ? 10.430 -11.989 -24.628 1.00 94.38 102 ASP A C 1
ATOM 758 O O . ASP A 1 102 ? 11.422 -12.487 -24.094 1.00 94.38 102 ASP A O 1
ATOM 762 N N . LYS A 1 103 ? 10.501 -11.433 -25.847 1.00 95.81 103 LYS A N 1
ATOM 763 C CA . LYS A 1 103 ? 11.743 -11.225 -26.604 1.00 95.81 103 LYS A CA 1
ATOM 764 C C . LYS A 1 103 ? 11.952 -9.744 -26.855 1.00 95.81 103 LYS A C 1
ATOM 766 O O . LYS A 1 103 ? 11.002 -9.061 -27.223 1.00 95.81 103 LYS A O 1
ATOM 771 N N . ALA A 1 104 ? 13.192 -9.276 -26.718 1.00 94.94 104 ALA A N 1
ATOM 772 C CA . ALA A 1 104 ? 13.527 -7.873 -26.928 1.00 94.94 104 ALA A CA 1
ATOM 773 C C . ALA A 1 104 ? 13.036 -7.357 -28.294 1.00 94.94 104 ALA A C 1
ATOM 775 O O . ALA A 1 104 ? 13.298 -7.980 -29.326 1.00 94.94 104 ALA A O 1
ATOM 776 N N . GLY A 1 105 ? 12.316 -6.233 -28.297 1.00 94.25 105 GLY A N 1
ATOM 777 C CA . GLY A 1 105 ? 11.639 -5.668 -29.469 1.00 94.25 105 GLY A CA 1
ATOM 778 C C . GLY A 1 105 ? 10.229 -6.208 -29.733 1.00 94.25 105 GLY A C 1
ATOM 779 O O . GLY A 1 105 ? 9.563 -5.718 -30.642 1.00 94.25 105 GLY A O 1
ATOM 780 N N . MET A 1 106 ? 9.784 -7.220 -28.984 1.00 96.56 106 MET A N 1
ATOM 781 C CA . MET A 1 106 ? 8.437 -7.805 -29.013 1.00 96.56 106 MET A CA 1
ATOM 782 C C . MET A 1 106 ? 7.959 -8.165 -27.591 1.00 96.56 106 MET A C 1
ATOM 784 O O . MET A 1 106 ? 7.293 -9.181 -27.377 1.00 96.56 106 MET A O 1
ATOM 788 N N . CYS A 1 107 ? 8.356 -7.373 -26.596 1.00 96.50 107 CYS A N 1
ATOM 789 C CA . CYS A 1 107 ? 8.028 -7.586 -25.187 1.00 96.50 107 CYS A CA 1
ATOM 790 C C . CYS A 1 107 ? 6.596 -7.175 -24.859 1.00 96.50 107 CYS A C 1
ATOM 792 O O . CYS A 1 107 ? 5.989 -7.723 -23.942 1.00 96.50 107 CYS A O 1
ATOM 794 N N . CYS A 1 108 ? 6.085 -6.191 -25.592 1.00 97.31 108 CYS A N 1
ATOM 795 C CA . CYS A 1 108 ? 4.789 -5.595 -25.337 1.00 97.31 108 CYS A CA 1
ATOM 796 C C . CYS A 1 108 ? 3.685 -6.268 -26.131 1.00 97.31 108 CYS A C 1
ATOM 798 O O . CYS A 1 108 ? 3.867 -6.633 -27.293 1.00 97.31 108 CYS A O 1
ATOM 800 N N . ASP A 1 109 ? 2.521 -6.348 -25.500 1.00 97.00 109 ASP A N 1
ATOM 801 C CA . ASP A 1 109 ? 1.288 -6.681 -26.184 1.00 97.00 109 ASP A CA 1
ATOM 802 C C . ASP A 1 109 ? 0.971 -5.604 -27.230 1.00 97.00 109 ASP A C 1
ATOM 804 O O . ASP A 1 109 ? 1.163 -4.404 -27.012 1.00 97.00 109 ASP A O 1
ATOM 808 N N . SER A 1 110 ? 0.468 -6.032 -28.382 1.00 95.69 110 SER A N 1
ATOM 809 C CA . SER A 1 110 ? -0.165 -5.138 -29.342 1.00 95.69 110 SER A CA 1
ATOM 810 C C . SER A 1 110 ? -1.588 -4.887 -28.866 1.00 95.69 110 SER A C 1
ATOM 812 O O . SER A 1 110 ? -2.402 -5.810 -28.816 1.00 95.69 110 SER A O 1
ATOM 814 N N . LEU A 1 111 ? -1.855 -3.646 -28.480 1.00 95.69 111 LEU A N 1
ATOM 815 C CA . LEU A 1 111 ? -3.102 -3.218 -27.861 1.00 95.69 111 LEU A CA 1
ATOM 816 C C . LEU A 1 111 ? -3.900 -2.342 -28.834 1.00 95.69 111 LEU A C 1
ATOM 818 O O . LEU A 1 111 ? -3.328 -1.473 -29.494 1.00 95.69 111 LEU A O 1
ATOM 822 N N . GLU A 1 112 ? -5.214 -2.530 -28.887 1.00 96.38 112 GLU A N 1
ATOM 823 C CA . GLU A 1 112 ? -6.150 -1.684 -29.636 1.00 96.38 112 GLU A CA 1
ATOM 824 C C . GLU A 1 112 ? -7.315 -1.269 -28.745 1.00 96.38 112 GLU A C 1
ATOM 826 O O . GLU A 1 112 ? -7.804 -2.046 -27.930 1.00 96.38 112 GLU A O 1
ATOM 831 N N . CYS A 1 113 ? -7.749 -0.022 -28.895 1.00 94.19 113 CYS A N 1
ATOM 832 C CA . CYS A 1 113 ? -8.956 0.466 -28.250 1.00 94.19 113 CYS A CA 1
ATOM 833 C C . CYS A 1 113 ? -10.151 0.034 -29.090 1.00 94.19 113 CYS A C 1
ATOM 835 O O . CYS A 1 113 ? -10.279 0.454 -30.241 1.00 94.19 113 CYS A O 1
ATOM 837 N N . VAL A 1 114 ? -11.013 -0.802 -28.525 1.00 90.69 114 VAL A N 1
ATOM 838 C CA . VAL A 1 114 ? -12.253 -1.222 -29.177 1.00 90.69 114 VAL A CA 1
ATOM 839 C C . VAL A 1 114 ? -13.441 -0.627 -28.426 1.00 90.69 114 VAL A C 1
ATOM 841 O O . VAL A 1 114 ? -13.417 -0.611 -27.191 1.00 90.69 114 VAL A O 1
ATOM 844 N N . PRO A 1 115 ? -14.493 -0.168 -29.130 1.00 86.44 115 PRO A N 1
ATOM 845 C CA . PRO A 1 115 ? -15.738 0.211 -28.481 1.00 86.44 115 PRO A CA 1
ATOM 846 C C . PRO A 1 115 ? -16.245 -0.967 -27.666 1.00 86.44 115 PRO A C 1
ATOM 848 O O . PRO A 1 115 ? -16.284 -2.096 -28.173 1.00 86.44 115 PRO A O 1
ATOM 851 N N . GLU A 1 116 ? -16.641 -0.722 -26.421 1.00 80.88 116 GLU A N 1
ATOM 852 C CA . GLU A 1 116 ? -17.215 -1.757 -25.571 1.00 80.88 116 GLU A CA 1
ATOM 853 C C . GLU A 1 116 ? -18.564 -2.202 -26.166 1.00 80.88 116 GLU A C 1
ATOM 855 O O . GLU A 1 116 ? -19.632 -1.665 -25.884 1.00 80.88 116 GLU A O 1
ATOM 860 N N . SER A 1 117 ? -18.518 -3.168 -27.085 1.00 69.06 117 SER A N 1
ATOM 861 C CA . SER A 1 117 ? -19.678 -3.655 -27.828 1.00 69.06 117 SER A CA 1
ATOM 862 C C . SER A 1 117 ? -20.464 -4.648 -26.976 1.00 69.06 117 SER A C 1
ATOM 864 O O . SER A 1 117 ? -20.449 -5.859 -27.160 1.00 69.06 117 SER A O 1
ATOM 866 N N . GLY A 1 118 ? -21.182 -4.106 -26.002 1.00 69.38 118 GLY A N 1
ATOM 867 C CA . GLY A 1 118 ? -22.279 -4.775 -25.324 1.00 69.38 118 GLY A CA 1
ATOM 868 C C . GLY A 1 118 ? -22.902 -3.854 -24.279 1.00 69.38 118 GLY A C 1
ATOM 869 O O . GLY A 1 118 ? -22.353 -2.792 -24.003 1.00 69.38 118 GLY A O 1
ATOM 870 N N . PRO A 1 119 ? -24.045 -4.231 -23.689 1.00 75.00 119 PRO A N 1
ATOM 871 C CA . PRO A 1 119 ? -24.685 -3.425 -22.652 1.00 75.00 119 PRO A CA 1
ATOM 872 C C . PRO A 1 119 ? -23.683 -3.162 -21.525 1.00 75.00 119 PRO A C 1
ATOM 874 O O . PRO A 1 119 ? -23.194 -4.119 -20.933 1.00 75.00 119 PRO A O 1
ATOM 877 N N . SER A 1 120 ? -23.316 -1.904 -21.280 1.00 80.69 120 SER A N 1
ATOM 878 C CA . SER A 1 120 ? -22.402 -1.561 -20.186 1.00 80.69 120 SER A CA 1
ATOM 879 C C . SER A 1 120 ? -22.912 -2.199 -18.892 1.00 80.69 120 SER A C 1
ATOM 881 O O . SER A 1 120 ? -24.118 -2.171 -18.620 1.00 80.69 120 SER A O 1
ATOM 883 N N . CYS A 1 121 ? -22.024 -2.857 -18.147 1.00 84.38 121 CYS A N 1
ATOM 884 C CA . CYS A 1 121 ? -22.414 -3.440 -16.875 1.00 84.38 121 CYS A CA 1
ATOM 885 C C . CYS A 1 121 ? -22.837 -2.330 -15.904 1.00 84.38 121 CYS A C 1
ATOM 887 O O . CYS A 1 121 ? -22.358 -1.198 -15.985 1.00 84.38 121 CYS A O 1
ATOM 889 N N . ALA A 1 122 ? -23.757 -2.643 -14.988 1.00 86.81 122 ALA A N 1
ATOM 890 C CA . ALA A 1 122 ? -24.096 -1.720 -13.911 1.00 86.81 122 ALA A CA 1
ATOM 891 C C . ALA A 1 122 ? -22.824 -1.337 -13.120 1.00 86.81 122 ALA A C 1
ATOM 893 O O . ALA A 1 122 ? -21.843 -2.086 -13.145 1.00 86.81 122 ALA A O 1
ATOM 894 N N . PRO A 1 123 ? -22.807 -0.199 -12.404 1.00 85.25 123 PRO A N 1
ATOM 895 C CA . PRO A 1 123 ? -21.675 0.162 -11.556 1.00 85.25 123 PRO A CA 1
ATOM 896 C C . PRO A 1 123 ? -21.214 -1.012 -10.676 1.00 85.25 123 PRO A C 1
ATOM 898 O O . PRO A 1 123 ? -22.037 -1.796 -10.198 1.00 85.25 123 PRO A O 1
ATOM 901 N N . TYR A 1 124 ? -19.899 -1.129 -10.482 1.00 89.06 124 TYR A N 1
ATOM 902 C CA .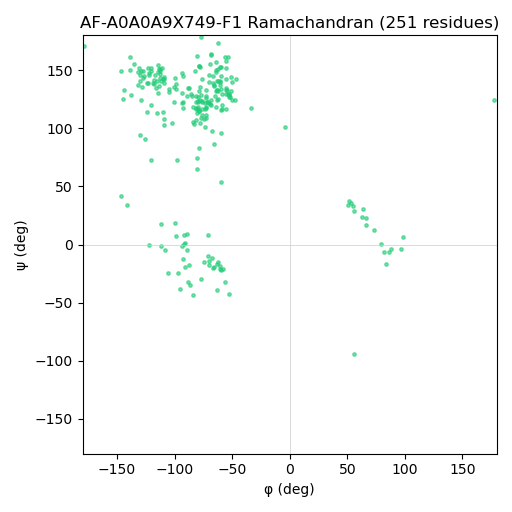 TYR A 1 124 ? -19.254 -2.173 -9.666 1.00 89.06 124 TYR A CA 1
ATOM 903 C C . TYR A 1 124 ? -19.381 -3.607 -10.196 1.00 89.06 124 TYR A C 1
ATOM 905 O O . TYR A 1 124 ? -19.133 -4.573 -9.476 1.00 89.06 124 TYR A O 1
ATOM 913 N N . HIS A 1 125 ? -19.741 -3.753 -11.468 1.00 89.81 125 HIS A N 1
ATOM 914 C CA . HIS A 1 125 ? -19.709 -5.023 -12.173 1.00 89.81 125 HIS A CA 1
ATOM 915 C C . HIS A 1 125 ? -18.643 -4.986 -13.262 1.00 89.81 125 HIS A C 1
ATOM 917 O O . HIS A 1 125 ? -18.466 -3.976 -13.945 1.00 89.81 125 HIS A O 1
ATOM 923 N N . VAL A 1 126 ? -17.969 -6.111 -13.460 1.00 87.38 126 VAL A N 1
ATOM 924 C CA . VAL A 1 126 ? -17.028 -6.320 -14.563 1.00 87.38 126 VAL A CA 1
ATOM 925 C C . VAL A 1 126 ? -17.602 -7.357 -15.512 1.00 87.38 126 VAL A C 1
ATOM 927 O O . VAL A 1 126 ? -18.313 -8.277 -15.103 1.00 87.38 126 VAL A O 1
ATOM 930 N N . ARG A 1 127 ? -17.316 -7.217 -16.803 1.00 83.31 127 ARG A N 1
ATOM 931 C CA . ARG A 1 127 ? -17.730 -8.211 -17.787 1.00 83.31 127 ARG A CA 1
ATOM 932 C C . ARG A 1 127 ? -16.716 -9.352 -17.822 1.00 83.31 127 ARG A C 1
ATOM 934 O O . ARG A 1 127 ? -15.569 -9.143 -18.203 1.00 83.31 127 ARG A O 1
ATOM 941 N N . VAL A 1 128 ? -17.162 -10.559 -17.491 1.00 85.06 128 VAL A N 1
ATOM 942 C CA . VAL A 1 128 ? -16.398 -11.807 -17.625 1.00 85.06 128 VAL A CA 1
ATOM 943 C C . VAL A 1 128 ? -17.184 -12.721 -18.558 1.00 85.06 128 VAL A C 1
ATOM 945 O O . VAL A 1 128 ? -18.356 -12.997 -18.316 1.00 85.06 128 VAL A O 1
ATOM 948 N N . ASP A 1 129 ? -16.573 -13.112 -19.678 1.00 85.19 129 ASP A N 1
ATOM 949 C CA . ASP A 1 129 ? -17.184 -13.972 -20.707 1.00 85.19 129 ASP A CA 1
ATOM 950 C C . ASP A 1 129 ? -18.547 -13.476 -21.232 1.00 85.19 129 ASP A C 1
ATOM 952 O O . ASP A 1 129 ? -19.460 -14.245 -21.526 1.00 85.19 129 ASP A O 1
ATOM 956 N N . GLY A 1 130 ? -18.708 -12.154 -21.344 1.00 81.06 130 GLY A N 1
ATOM 957 C CA . GLY A 1 130 ? -19.951 -11.532 -21.812 1.00 81.06 130 GLY A CA 1
ATOM 958 C C . GLY A 1 130 ? -21.043 -11.392 -20.744 1.00 81.06 130 GLY A C 1
ATOM 959 O O . GLY A 1 130 ? -22.037 -10.710 -20.997 1.00 81.06 130 GLY A O 1
ATOM 960 N N . GLN A 1 131 ? -20.851 -11.944 -19.544 1.00 86.94 131 GLN A N 1
ATOM 961 C CA . GLN A 1 131 ? -21.747 -11.775 -18.403 1.00 86.94 131 GLN A CA 1
ATOM 962 C C . GLN A 1 131 ? -21.210 -10.701 -17.449 1.00 86.94 131 GLN A C 1
ATOM 964 O O . GLN A 1 131 ? -20.016 -10.641 -17.168 1.00 86.94 131 GLN A O 1
ATOM 969 N N . CYS A 1 132 ? -22.092 -9.840 -16.941 1.00 86.44 132 CYS A N 1
ATOM 970 C CA . CYS A 1 132 ? -21.733 -8.913 -15.872 1.00 86.44 132 CYS A CA 1
ATOM 971 C C . CYS A 1 132 ? -21.672 -9.685 -14.555 1.00 86.44 132 CYS A C 1
ATOM 973 O O . CYS A 1 132 ? -22.679 -10.240 -14.111 1.00 86.44 132 CYS A O 1
ATOM 975 N N . VAL A 1 133 ? -20.488 -9.739 -13.958 1.00 89.31 133 VAL A N 1
ATOM 976 C CA . VAL A 1 133 ? -20.248 -10.344 -12.651 1.00 89.31 133 VAL A CA 1
ATOM 977 C C . VAL A 1 133 ? -19.850 -9.265 -11.663 1.00 89.31 133 VAL A C 1
ATOM 979 O O . VAL A 1 133 ? -19.295 -8.229 -12.027 1.00 89.31 133 VAL A O 1
ATOM 982 N N . CYS A 1 134 ? -20.169 -9.510 -10.403 1.00 91.00 134 CYS A N 1
ATOM 983 C CA . CYS A 1 134 ? -19.854 -8.591 -9.331 1.00 91.00 134 CYS A CA 1
ATOM 984 C C . CYS A 1 134 ? -18.342 -8.428 -9.136 1.00 91.00 134 CYS A C 1
ATOM 986 O O . CYS A 1 134 ? -17.637 -9.431 -9.040 1.00 91.00 134 CYS A O 1
ATOM 988 N N . ALA A 1 135 ? -17.874 -7.183 -9.030 1.00 90.75 135 ALA A N 1
ATOM 989 C CA . ALA A 1 135 ? -16.479 -6.820 -8.782 1.00 90.75 135 ALA A CA 1
ATOM 990 C C . ALA A 1 135 ? -16.360 -6.002 -7.484 1.00 90.75 135 ALA A C 1
ATOM 992 O O . ALA A 1 135 ? -16.168 -4.779 -7.530 1.00 90.75 135 ALA A O 1
ATOM 993 N N . PRO A 1 136 ? -16.520 -6.639 -6.309 1.00 88.50 136 PRO A N 1
ATOM 994 C CA . PRO A 1 136 ? -16.554 -5.949 -5.019 1.00 88.50 136 PRO A CA 1
ATOM 995 C C . PRO A 1 136 ? -15.261 -5.179 -4.703 1.00 88.50 136 PRO A C 1
ATOM 997 O O . PRO A 1 136 ? -15.281 -4.235 -3.919 1.00 88.50 136 PRO A O 1
ATOM 1000 N N . GLU A 1 137 ? -14.138 -5.520 -5.335 1.00 86.75 137 GLU A N 1
ATOM 1001 C CA . GLU A 1 137 ? -12.866 -4.797 -5.247 1.00 86.75 137 GLU A CA 1
ATOM 1002 C C . GLU A 1 137 ? -12.911 -3.390 -5.859 1.00 86.75 137 GLU A C 1
ATOM 1004 O O . GLU A 1 137 ? -12.074 -2.549 -5.535 1.00 86.75 137 GLU A O 1
ATOM 1009 N N . THR A 1 138 ? -13.889 -3.118 -6.724 1.00 88.62 138 THR A N 1
ATOM 1010 C CA . THR A 1 138 ? -14.102 -1.795 -7.333 1.00 88.62 138 THR A CA 1
ATOM 1011 C C . THR A 1 138 ? -15.012 -0.895 -6.495 1.00 88.62 138 THR A C 1
ATOM 1013 O O . THR A 1 138 ? -15.208 0.277 -6.828 1.00 88.62 138 THR A O 1
ATOM 1016 N N . CYS A 1 139 ? -15.577 -1.421 -5.405 1.00 92.00 139 CYS A N 1
ATOM 1017 C CA . CYS A 1 139 ? -16.457 -0.670 -4.526 1.00 92.00 139 CYS A CA 1
ATOM 1018 C C . CYS A 1 139 ? -15.708 0.442 -3.794 1.00 92.00 139 CYS A C 1
ATOM 1020 O O . CYS A 1 139 ? -14.594 0.274 -3.298 1.00 92.00 139 CYS A O 1
ATOM 1022 N N . LEU A 1 140 ? -16.363 1.596 -3.687 1.00 93.25 140 LEU A N 1
ATOM 1023 C CA . LEU A 1 140 ? -15.825 2.722 -2.940 1.00 93.25 140 LEU A CA 1
ATOM 1024 C C . LEU A 1 140 ? -15.942 2.438 -1.440 1.00 93.25 140 LEU A C 1
ATOM 1026 O O . LEU A 1 140 ? -17.045 2.349 -0.901 1.00 93.25 140 LEU A O 1
ATOM 1030 N N . VAL A 1 141 ? -14.8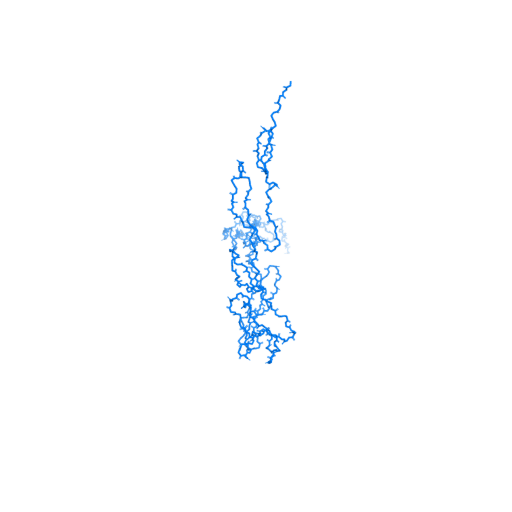03 2.344 -0.757 1.00 94.56 141 VAL A N 1
ATOM 1031 C CA . VAL A 1 141 ? -14.763 2.340 0.709 1.00 94.56 141 VAL A CA 1
ATOM 1032 C C . VAL A 1 141 ? -14.990 3.779 1.186 1.00 94.56 141 VAL A C 1
ATOM 1034 O O . VAL A 1 141 ? -14.259 4.677 0.755 1.00 94.56 141 VAL A O 1
ATOM 1037 N N . PRO A 1 142 ? -15.994 4.052 2.038 1.00 94.69 142 PRO A N 1
ATOM 1038 C CA . PRO A 1 142 ? -16.250 5.412 2.484 1.00 94.69 142 PRO A CA 1
ATOM 1039 C C . PRO A 1 142 ? -15.099 5.933 3.343 1.00 94.69 142 PRO A C 1
ATOM 1041 O O . PRO A 1 142 ? -14.497 5.207 4.134 1.00 94.69 142 PRO A O 1
ATOM 1044 N N . PHE A 1 143 ? -14.828 7.230 3.216 1.00 96.44 143 PHE A N 1
ATOM 1045 C CA . PHE A 1 143 ? -13.893 7.918 4.092 1.00 96.44 143 PHE A CA 1
ATOM 1046 C C . PHE A 1 143 ? -14.525 8.125 5.473 1.00 96.44 143 PHE A C 1
ATOM 1048 O O . PHE A 1 143 ? -15.561 8.782 5.590 1.00 96.44 143 PHE A O 1
ATOM 1055 N N . CYS A 1 144 ? -13.882 7.604 6.516 1.00 96.00 144 CYS A N 1
ATOM 1056 C CA . CYS A 1 144 ? -14.257 7.868 7.900 1.00 96.00 144 CYS A CA 1
ATOM 1057 C C . CYS A 1 144 ? -13.352 8.964 8.489 1.00 96.00 144 CYS A C 1
ATOM 1059 O O . CYS A 1 144 ? -12.134 8.912 8.304 1.00 96.00 144 CYS A O 1
ATOM 1061 N N . PRO A 1 145 ? -13.910 9.974 9.184 1.00 93.56 145 PRO A N 1
ATOM 1062 C CA . PRO A 1 145 ? -13.102 11.010 9.814 1.00 93.56 145 PRO A CA 1
ATOM 1063 C C . PRO A 1 145 ? -12.258 10.401 10.946 1.00 93.56 145 PRO A C 1
ATOM 1065 O O . PRO A 1 145 ? -12.802 9.634 11.744 1.00 93.56 145 PRO A O 1
ATOM 1068 N N . PRO A 1 146 ? -10.965 10.753 11.079 1.00 89.50 146 PRO A N 1
ATOM 1069 C CA . PRO A 1 146 ? -10.157 10.298 12.205 1.00 89.50 146 PRO A CA 1
ATOM 1070 C C . PRO A 1 146 ? -10.822 10.654 13.544 1.00 89.50 146 PRO A C 1
ATOM 1072 O O . PRO A 1 146 ? -11.273 11.793 13.704 1.00 89.50 146 PRO A O 1
ATOM 1075 N N . PRO A 1 147 ? -10.903 9.713 14.504 1.00 89.00 147 PRO A N 1
ATOM 1076 C CA . PRO A 1 147 ? -10.215 8.414 14.570 1.00 89.00 147 PRO A CA 1
ATOM 1077 C C . PRO A 1 147 ? -11.074 7.208 14.145 1.00 89.00 147 PRO A C 1
ATOM 1079 O O . PRO A 1 147 ? -10.768 6.075 14.502 1.00 89.00 147 PRO A O 1
ATOM 1082 N N . MET A 1 148 ? -12.169 7.431 13.424 1.00 94.88 148 MET A N 1
ATOM 1083 C CA . MET A 1 148 ? -13.068 6.359 13.010 1.00 94.88 148 MET A CA 1
ATOM 1084 C C . MET A 1 148 ? -12.513 5.574 11.820 1.00 94.88 148 MET A C 1
ATOM 1086 O O . MET A 1 148 ? -11.813 6.122 10.968 1.00 94.88 148 MET A O 1
ATOM 1090 N N . VAL A 1 149 ? -12.913 4.310 11.715 1.00 95.06 149 VAL A N 1
ATOM 1091 C CA . VAL A 1 149 ? -12.587 3.413 10.600 1.00 95.06 149 VAL A CA 1
ATOM 1092 C C . VAL A 1 149 ? -13.853 2.779 10.012 1.00 95.06 149 VAL A C 1
ATOM 1094 O O . VAL A 1 149 ? -14.845 2.600 10.730 1.00 95.06 149 VAL A O 1
ATOM 1097 N N . PRO A 1 150 ? -13.867 2.471 8.703 1.00 96.31 150 PRO A N 1
ATOM 1098 C CA . PRO A 1 150 ? -15.007 1.838 8.058 1.00 96.31 150 PRO A CA 1
ATOM 1099 C C . PRO A 1 150 ? -15.055 0.345 8.392 1.00 96.31 150 PRO A C 1
ATOM 1101 O O . PRO A 1 150 ? -14.092 -0.384 8.173 1.00 96.31 150 PRO A O 1
ATOM 1104 N N . VAL A 1 151 ? -16.206 -0.126 8.859 1.00 94.62 151 VAL A N 1
ATOM 1105 C CA . VAL A 1 151 ? -16.480 -1.539 9.140 1.00 94.62 151 VAL A CA 1
ATOM 1106 C C . VAL A 1 151 ? -17.706 -1.985 8.356 1.00 94.62 151 VAL A C 1
ATOM 1108 O O . VAL A 1 151 ? -18.683 -1.246 8.229 1.00 94.62 151 VAL A O 1
ATOM 1111 N N . VAL A 1 152 ? -17.640 -3.194 7.799 1.00 94.62 152 VAL A N 1
ATOM 1112 C CA . VAL A 1 152 ? -18.730 -3.792 7.021 1.00 94.62 152 VAL A CA 1
ATOM 1113 C C . VAL A 1 152 ? -19.884 -4.148 7.959 1.00 94.62 152 VAL A C 1
ATOM 1115 O O . VAL A 1 152 ? -19.699 -4.922 8.895 1.00 94.62 152 VAL A O 1
ATOM 1118 N N . VAL A 1 153 ? -21.070 -3.591 7.705 1.00 93.06 153 VAL A N 1
ATOM 1119 C CA . VAL A 1 153 ? -22.302 -3.913 8.450 1.00 93.06 153 VAL A CA 1
ATOM 1120 C C . VAL A 1 153 ? -23.127 -4.984 7.757 1.00 93.06 153 VAL A C 1
ATOM 1122 O O . VAL A 1 153 ? -23.645 -5.868 8.429 1.00 93.06 153 VAL A O 1
ATOM 1125 N N . ASP A 1 154 ? -23.182 -4.938 6.425 1.00 87.75 154 ASP A N 1
ATOM 1126 C CA . ASP A 1 154 ? -23.871 -5.928 5.606 1.00 87.75 154 ASP A CA 1
ATOM 1127 C C . ASP A 1 154 ? -22.861 -6.495 4.599 1.00 87.75 154 ASP A C 1
ATOM 1129 O O . ASP A 1 154 ? -22.368 -5.742 3.744 1.00 87.75 154 ASP A O 1
ATOM 1133 N N . PRO A 1 155 ? -22.502 -7.790 4.696 1.00 81.19 155 PRO A N 1
ATOM 1134 C CA . PRO A 1 155 ? -21.697 -8.431 3.668 1.00 81.19 155 PRO A CA 1
ATOM 1135 C C . PRO A 1 155 ? -22.468 -8.420 2.344 1.00 81.19 155 PRO A C 1
ATOM 1137 O O . PRO A 1 155 ? -23.699 -8.414 2.356 1.00 81.19 155 PRO A O 1
ATOM 1140 N N . VAL A 1 156 ? -21.725 -8.395 1.229 1.00 78.50 156 VAL A N 1
ATOM 1141 C CA . VAL A 1 156 ? -22.232 -8.237 -0.148 1.00 78.50 156 VAL A CA 1
ATOM 1142 C C . VAL A 1 156 ? -23.609 -8.894 -0.320 1.00 78.50 156 VAL A C 1
ATOM 1144 O O . VAL A 1 156 ? -23.727 -10.111 -0.122 1.00 78.50 156 VAL A O 1
ATOM 1147 N N . PRO A 1 157 ? -24.654 -8.114 -0.649 1.00 69.19 157 PRO A N 1
ATOM 1148 C CA . PRO A 1 157 ? -25.987 -8.651 -0.845 1.00 69.19 157 PRO A CA 1
ATOM 1149 C C . PRO A 1 157 ? -25.970 -9.764 -1.888 1.00 69.19 157 PRO A C 1
ATOM 1151 O O . PRO A 1 157 ? -25.305 -9.683 -2.912 1.00 69.19 157 PRO A O 1
ATOM 1154 N N . SER A 1 158 ? -26.769 -10.806 -1.674 1.00 65.75 158 SER A N 1
ATOM 1155 C CA . SER A 1 158 ? -26.956 -11.886 -2.659 1.00 65.75 158 SER A CA 1
ATOM 1156 C C . SER A 1 158 ? -27.767 -11.435 -3.887 1.00 65.75 158 SER A C 1
ATOM 1158 O O . SER A 1 158 ? -28.183 -12.265 -4.695 1.00 65.75 158 SER A O 1
ATOM 1160 N N . SER A 1 159 ? -28.047 -10.134 -3.995 1.00 78.00 159 SER A N 1
ATOM 1161 C CA . SER A 1 159 ? -28.848 -9.543 -5.056 1.00 78.00 159 SER A CA 1
ATOM 1162 C C . SER A 1 159 ? -27.958 -9.195 -6.252 1.00 78.00 159 SER A C 1
ATOM 1164 O O . SER A 1 159 ? -26.924 -8.563 -6.052 1.00 78.00 159 SER A O 1
ATOM 1166 N N . PRO A 1 160 ? -28.372 -9.513 -7.491 1.00 73.88 160 PRO A N 1
ATOM 1167 C CA . PRO A 1 160 ? -27.660 -9.108 -8.705 1.00 73.88 160 PRO A CA 1
ATOM 1168 C C . PRO A 1 160 ? -27.494 -7.590 -8.853 1.00 73.88 160 PRO A C 1
ATOM 1170 O O . PRO A 1 160 ? -26.637 -7.145 -9.603 1.00 73.88 160 PRO A O 1
ATOM 1173 N N . ASP A 1 161 ? -28.329 -6.803 -8.170 1.00 79.25 161 ASP A N 1
ATOM 1174 C CA . ASP A 1 161 ? -28.351 -5.345 -8.305 1.00 79.25 161 ASP A CA 1
ATOM 1175 C C . ASP A 1 161 ? -27.465 -4.618 -7.279 1.00 79.25 161 ASP A C 1
ATOM 1177 O O . ASP A 1 161 ? -27.228 -3.420 -7.431 1.00 79.25 161 ASP A O 1
ATOM 1181 N N . ASP A 1 162 ? -26.980 -5.300 -6.234 1.00 86.75 162 ASP A N 1
ATOM 1182 C CA . ASP A 1 162 ? -26.248 -4.660 -5.135 1.00 86.75 162 ASP A CA 1
ATOM 1183 C C . ASP A 1 162 ? -24.935 -5.392 -4.850 1.00 86.75 162 ASP A C 1
ATOM 1185 O O . ASP A 1 162 ? -24.879 -6.403 -4.152 1.00 86.75 162 ASP A O 1
ATOM 1189 N N . CYS A 1 163 ? -23.873 -4.881 -5.469 1.00 90.25 163 CYS A N 1
ATOM 1190 C CA . CYS A 1 163 ? -22.570 -5.529 -5.498 1.00 90.25 163 CYS A CA 1
ATOM 1191 C C . CYS A 1 163 ? -21.643 -5.124 -4.350 1.00 90.25 163 CYS A C 1
ATOM 1193 O O . CYS A 1 163 ? -20.655 -5.803 -4.059 1.00 90.25 163 CYS A O 1
ATOM 1195 N N . CYS A 1 164 ? -21.937 -3.992 -3.712 1.00 92.25 164 CYS A N 1
ATOM 1196 C CA . CYS A 1 164 ? -21.036 -3.402 -2.740 1.00 92.25 164 CYS A CA 1
ATOM 1197 C C . CYS A 1 164 ? -21.469 -3.719 -1.314 1.00 92.25 164 CYS A C 1
ATOM 1199 O O . CYS A 1 164 ? -22.646 -3.593 -0.976 1.00 92.25 164 CYS A O 1
ATOM 1201 N N . PRO A 1 165 ? -20.523 -4.097 -0.437 1.00 93.19 165 PRO A N 1
ATOM 1202 C CA . PRO A 1 165 ? -20.831 -4.221 0.974 1.00 93.19 165 PRO A CA 1
ATOM 1203 C C . PRO A 1 165 ? -21.202 -2.848 1.534 1.00 93.19 165 PRO A C 1
ATOM 1205 O O . PRO A 1 165 ? -20.687 -1.807 1.109 1.00 93.19 165 PRO A O 1
ATOM 1208 N N . ARG A 1 166 ? -22.089 -2.838 2.526 1.00 92.75 166 ARG A N 1
ATOM 1209 C CA . ARG A 1 166 ? -22.439 -1.604 3.229 1.00 92.75 166 ARG A CA 1
ATOM 1210 C C . ARG A 1 166 ? -21.478 -1.407 4.384 1.00 92.75 166 ARG A C 1
ATOM 1212 O O . ARG A 1 166 ? -21.214 -2.334 5.149 1.00 92.75 166 ARG A O 1
ATOM 1219 N N . TYR A 1 167 ? -20.989 -0.184 4.525 1.00 94.62 167 TYR A N 1
ATOM 1220 C CA . TYR A 1 167 ? -20.050 0.198 5.572 1.00 94.62 167 TYR A CA 1
ATOM 1221 C C . TYR A 1 167 ? -20.706 1.162 6.560 1.00 94.62 167 TYR A C 1
ATOM 1223 O O . TYR A 1 167 ? -21.538 1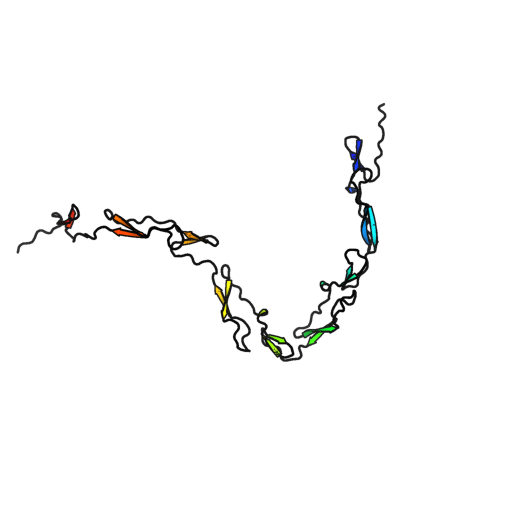.990 6.184 1.00 94.62 167 TYR A O 1
ATOM 1231 N N . THR A 1 168 ? -20.274 1.099 7.813 1.00 96.44 168 THR A N 1
ATOM 1232 C CA . THR A 1 168 ? -20.474 2.149 8.814 1.00 96.44 168 THR A CA 1
ATOM 1233 C C . THR A 1 168 ? -19.122 2.582 9.360 1.00 96.44 168 THR A C 1
ATOM 1235 O O . THR A 1 168 ? -18.190 1.785 9.402 1.00 96.44 168 THR A O 1
ATOM 1238 N N . CYS A 1 169 ? -19.004 3.824 9.814 1.00 96.50 169 CYS A N 1
ATOM 1239 C CA . CYS A 1 169 ? -17.823 4.253 10.553 1.00 96.50 169 CYS A CA 1
ATOM 1240 C C . CYS A 1 169 ? -18.000 3.903 12.032 1.00 96.50 169 CYS A C 1
ATOM 1242 O O . CYS A 1 169 ? -19.026 4.248 12.626 1.00 96.50 169 CYS A O 1
ATOM 1244 N N . ILE A 1 170 ? -17.012 3.241 12.628 1.00 94.56 170 ILE A N 1
ATOM 1245 C CA . ILE A 1 170 ? -16.939 3.039 14.078 1.00 94.56 170 ILE A CA 1
ATOM 1246 C C . ILE A 1 170 ? -15.659 3.662 14.623 1.00 94.56 170 ILE A C 1
ATOM 1248 O O . ILE A 1 170 ? -14.647 3.733 13.930 1.00 94.56 170 ILE A O 1
ATOM 1252 N N . ASP A 1 171 ? -15.702 4.124 15.869 1.00 91.81 171 ASP A N 1
ATOM 1253 C CA . ASP A 1 171 ? -14.486 4.448 16.610 1.00 91.81 171 ASP A CA 1
ATOM 1254 C C . ASP A 1 171 ? -13.888 3.125 17.108 1.00 91.81 171 ASP A C 1
ATOM 1256 O O . ASP A 1 171 ? -14.452 2.500 18.007 1.00 91.81 171 ASP A O 1
ATOM 1260 N N . GLU A 1 172 ? -12.806 2.663 16.472 1.00 87.19 172 GLU A N 1
ATOM 1261 C CA . GLU A 1 172 ? -12.090 1.436 16.867 1.00 87.19 172 GLU A CA 1
ATOM 1262 C C . GLU A 1 172 ? -11.316 1.602 18.174 1.00 87.19 172 GLU A C 1
ATOM 1264 O O . GLU A 1 172 ? -10.819 0.621 18.732 1.00 87.19 172 GLU A O 1
ATOM 1269 N N . ARG A 1 173 ? -11.206 2.832 18.689 1.00 85.00 173 ARG A N 1
ATOM 1270 C CA . ARG A 1 173 ? -10.547 3.047 19.968 1.00 85.00 173 ARG A CA 1
ATOM 1271 C C . ARG A 1 173 ? -11.293 2.282 21.065 1.00 85.00 173 ARG A C 1
ATOM 1273 O O . ARG A 1 173 ? -12.528 2.322 21.109 1.00 85.00 173 ARG A O 1
ATOM 1280 N N . PRO A 1 174 ? -10.564 1.614 21.977 1.00 84.06 174 PRO A N 1
ATOM 1281 C CA . PRO A 1 174 ? -11.176 0.929 23.101 1.00 84.06 174 PRO A CA 1
ATOM 1282 C C . PRO A 1 174 ? -12.095 1.890 23.853 1.00 84.06 174 PRO A C 1
ATOM 1284 O O . PRO A 1 174 ? -11.683 2.982 24.253 1.00 84.06 174 PRO A O 1
ATOM 1287 N N . ARG A 1 175 ? -13.353 1.493 24.051 1.00 91.06 175 ARG A N 1
ATOM 1288 C CA . ARG A 1 175 ? -14.228 2.207 24.978 1.00 91.06 175 ARG A CA 1
ATOM 1289 C C . ARG A 1 175 ? -13.761 1.873 26.386 1.00 91.06 175 ARG A C 1
ATOM 1291 O O . ARG A 1 175 ? -13.924 0.738 26.825 1.00 91.06 175 ARG A O 1
ATOM 1298 N N . CYS A 1 176 ? -13.156 2.843 27.061 1.00 94.19 176 CYS A N 1
ATOM 1299 C CA . CYS A 1 176 ? -12.752 2.655 28.445 1.00 94.19 176 CYS A CA 1
ATOM 1300 C C . CYS A 1 176 ? -13.978 2.586 29.371 1.00 94.19 176 CYS A C 1
ATOM 1302 O O . CYS A 1 176 ? -14.975 3.262 29.098 1.00 94.19 176 CYS A O 1
ATOM 1304 N N . PRO A 1 177 ? -13.916 1.782 30.447 1.00 94.75 177 PRO A N 1
ATOM 1305 C CA . PRO A 1 177 ? -14.904 1.807 31.524 1.00 94.75 177 PRO A CA 1
ATOM 1306 C C . PRO A 1 177 ? -15.041 3.208 32.142 1.00 94.75 177 PRO A C 1
ATOM 1308 O O . PRO A 1 177 ? -14.145 4.040 32.005 1.00 94.75 177 PRO A O 1
ATOM 1311 N N . GLU A 1 178 ? -16.145 3.469 32.848 1.00 94.25 178 GLU A N 1
ATOM 1312 C CA . GLU A 1 178 ? -16.467 4.801 33.401 1.00 94.25 178 GLU A CA 1
ATOM 1313 C C . GLU A 1 178 ? -15.419 5.347 34.392 1.00 94.25 178 GLU A C 1
ATOM 1315 O O . GLU A 1 178 ? -15.325 6.557 34.591 1.00 94.25 178 GLU A O 1
ATOM 1320 N N . ASP A 1 179 ? -14.614 4.475 35.002 1.00 94.19 179 ASP A N 1
ATOM 1321 C CA . ASP A 1 179 ? -13.566 4.821 35.970 1.00 94.19 179 ASP A CA 1
ATOM 1322 C C . ASP A 1 179 ? -12.179 5.047 35.339 1.00 94.19 179 ASP A C 1
ATOM 1324 O O . ASP A 1 179 ? -11.183 5.217 36.049 1.00 94.19 179 ASP A O 1
ATOM 1328 N N . SER A 1 180 ? -12.115 5.066 34.007 1.00 96.75 180 SER A N 1
ATOM 1329 C CA . SER A 1 180 ? -10.879 5.116 33.233 1.00 96.75 180 SER A CA 1
ATOM 1330 C C . SER A 1 180 ? -10.984 6.058 32.033 1.00 96.75 180 SER A C 1
ATOM 1332 O O . SER A 1 180 ? -12.066 6.380 31.548 1.00 96.75 180 SER A O 1
ATOM 1334 N N . TYR A 1 181 ? -9.839 6.475 31.501 1.00 94.81 181 TYR A N 1
ATOM 1335 C CA . TYR A 1 181 ? -9.737 7.265 30.277 1.00 94.81 181 TYR A CA 1
ATOM 1336 C C . TYR A 1 181 ? -8.704 6.665 29.327 1.00 94.81 181 TYR A C 1
ATOM 1338 O O . TYR A 1 181 ? -7.755 6.008 29.749 1.00 94.81 181 TYR A O 1
ATOM 1346 N N . LEU A 1 182 ? -8.899 6.878 28.027 1.00 93.00 182 LEU A N 1
ATOM 1347 C CA . LEU A 1 182 ? -7.996 6.364 27.004 1.00 93.00 182 LEU A CA 1
ATOM 1348 C C . LEU A 1 182 ? -6.752 7.254 26.899 1.00 93.00 182 LEU A C 1
ATOM 1350 O O . LEU A 1 182 ? -6.865 8.452 26.624 1.00 93.00 182 LEU A O 1
ATOM 1354 N N . VAL A 1 183 ? -5.576 6.656 27.059 1.00 93.62 183 VAL A N 1
ATOM 1355 C CA . VAL A 1 183 ? -4.275 7.265 26.772 1.00 93.62 183 VAL A CA 1
ATOM 1356 C C . VAL A 1 183 ? -3.647 6.479 25.631 1.00 93.62 183 VAL A C 1
ATOM 1358 O O . VAL A 1 183 ? -3.327 5.306 25.788 1.00 93.62 183 VAL A O 1
ATOM 1361 N N . GLU A 1 184 ? -3.503 7.126 24.473 1.00 88.69 184 GLU A N 1
ATOM 1362 C CA . GLU A 1 184 ? -3.064 6.493 23.220 1.00 88.69 184 GLU A CA 1
ATOM 1363 C C . GLU A 1 184 ? -3.965 5.305 22.833 1.00 88.69 184 GLU A C 1
ATOM 1365 O O . GLU A 1 184 ? -5.015 5.508 22.218 1.00 88.69 184 GLU A O 1
ATOM 1370 N N . THR A 1 185 ? -3.588 4.086 23.219 1.00 88.31 185 THR A N 1
ATOM 1371 C CA . THR A 1 185 ? -4.306 2.834 22.936 1.00 88.31 185 THR A CA 1
ATOM 1372 C C . THR A 1 185 ? -4.700 2.050 24.188 1.00 88.31 185 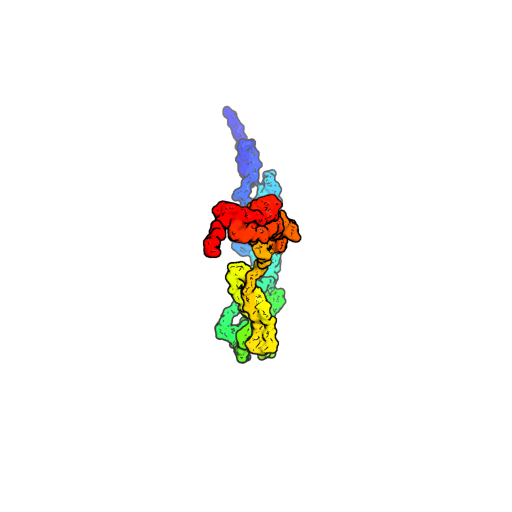THR A C 1
ATOM 1374 O O . THR A 1 185 ? -5.310 0.991 24.064 1.00 88.31 185 THR A O 1
ATOM 1377 N N . GLU A 1 186 ? -4.367 2.534 25.385 1.00 93.62 186 GLU A N 1
ATOM 1378 C CA . GLU A 1 186 ? -4.623 1.836 26.647 1.00 93.62 186 GLU A CA 1
ATOM 1379 C C . GLU A 1 186 ? -5.567 2.639 27.544 1.00 93.62 186 GLU A C 1
ATOM 1381 O O . GLU A 1 186 ? -5.504 3.866 27.625 1.00 93.62 186 GLU A O 1
ATOM 1386 N N . CYS A 1 187 ? -6.466 1.939 28.233 1.00 96.50 187 CYS A N 1
ATOM 1387 C CA . CYS A 1 187 ? -7.296 2.557 29.257 1.00 96.50 187 CYS A CA 1
ATOM 1388 C C . CYS A 1 187 ? -6.489 2.702 30.547 1.00 96.50 187 CYS A C 1
ATOM 1390 O O . CYS A 1 187 ? -5.931 1.730 31.053 1.00 96.50 187 CYS A O 1
ATOM 1392 N N . VAL A 1 188 ? -6.455 3.913 31.088 1.00 96.62 188 VAL A N 1
ATOM 1393 C CA . VAL A 1 188 ? -5.747 4.267 32.318 1.00 96.62 188 VAL A CA 1
ATOM 1394 C C . VAL A 1 188 ? -6.761 4.748 33.348 1.00 96.62 188 VAL A C 1
ATOM 1396 O O . VAL A 1 188 ? -7.678 5.501 33.029 1.00 96.62 188 VAL A O 1
ATOM 1399 N N . CYS A 1 189 ? -6.593 4.321 34.595 1.00 97.69 189 CYS A N 1
ATOM 1400 C CA . CYS A 1 189 ? -7.473 4.699 35.694 1.00 97.69 189 CYS A CA 1
ATOM 1401 C C . CYS A 1 189 ? -7.500 6.208 35.957 1.00 97.69 189 CYS A C 1
ATOM 1403 O O . CYS A 1 189 ? -6.453 6.864 35.979 1.00 97.69 189 CYS A O 1
ATOM 1405 N N . PHE A 1 190 ? -8.681 6.751 36.261 1.00 96.38 190 PHE A N 1
ATOM 1406 C CA . PHE A 1 190 ? -8.773 8.063 36.898 1.00 96.38 190 PHE A CA 1
ATOM 1407 C C . PHE A 1 190 ? -8.149 8.040 38.300 1.00 96.38 190 PHE A C 1
ATOM 1409 O O . PHE A 1 190 ? -8.054 7.005 38.961 1.00 96.38 190 PHE A O 1
ATOM 1416 N N . THR A 1 191 ? -7.735 9.211 38.786 1.00 95.56 191 THR A N 1
ATOM 1417 C CA . THR A 1 191 ? -7.302 9.356 40.179 1.00 95.56 191 THR A CA 1
ATOM 1418 C C . THR A 1 191 ? -8.500 9.195 41.110 1.00 95.56 191 THR A C 1
ATOM 1420 O O . THR A 1 191 ? -9.484 9.924 40.989 1.00 95.56 191 THR A O 1
ATOM 1423 N N . CYS A 1 192 ? -8.408 8.267 42.062 1.00 93.56 192 CYS A N 1
ATOM 1424 C CA . CYS A 1 192 ? -9.480 8.028 43.021 1.00 93.56 192 CYS A CA 1
ATOM 1425 C C . CYS A 1 192 ? -9.719 9.253 43.902 1.00 93.56 192 CYS A C 1
ATOM 1427 O O . CYS A 1 192 ? -8.809 9.738 44.578 1.00 93.56 192 CYS A O 1
ATOM 1429 N N . GLN A 1 193 ? -10.959 9.740 43.912 1.00 91.69 193 GLN A N 1
ATOM 1430 C CA . GLN A 1 193 ? -11.368 10.780 44.845 1.00 91.69 193 GLN A CA 1
ATOM 1431 C C . GLN A 1 193 ? -11.618 10.160 46.228 1.00 91.69 193 GLN A C 1
ATOM 1433 O O . GLN A 1 193 ? -12.242 9.099 46.318 1.00 91.69 193 GLN A O 1
ATOM 1438 N N . PRO A 1 194 ? -11.138 10.788 47.316 1.00 85.25 194 PRO A N 1
ATOM 1439 C CA . PRO A 1 194 ? -11.431 10.315 48.659 1.00 85.25 194 PRO A CA 1
ATOM 1440 C C . PRO A 1 194 ? -12.932 10.446 48.927 1.00 85.25 194 PRO A C 1
ATOM 1442 O O . PRO A 1 194 ? -13.508 11.519 48.757 1.00 85.25 194 PRO A O 1
ATOM 1445 N N . ASN A 1 195 ? -13.566 9.357 49.362 1.00 84.44 195 ASN A N 1
ATOM 1446 C CA . ASN A 1 195 ? -14.950 9.419 49.818 1.00 84.44 195 ASN A CA 1
ATOM 1447 C C . ASN A 1 195 ? -15.009 10.122 51.174 1.00 84.44 195 ASN A C 1
ATOM 1449 O O . ASN A 1 195 ? -14.304 9.743 52.110 1.00 84.44 195 ASN A O 1
ATOM 1453 N N . VAL A 1 196 ? -15.860 11.141 51.272 1.00 85.44 196 VAL A N 1
ATOM 1454 C CA . VAL A 1 196 ? -16.094 11.900 52.502 1.00 85.44 196 VAL A CA 1
ATOM 1455 C C . VAL A 1 196 ? -17.485 11.534 53.006 1.00 85.44 196 VAL A C 1
ATOM 1457 O O . VAL A 1 196 ? -18.486 11.908 52.398 1.00 85.44 196 VAL A O 1
ATOM 1460 N N . CYS A 1 197 ? -17.551 10.769 54.095 1.00 85.25 197 CYS A N 1
ATOM 1461 C CA . CYS A 1 197 ? -18.800 10.591 54.834 1.00 85.25 197 CYS A CA 1
ATOM 1462 C C . CYS A 1 197 ? -19.025 11.801 55.759 1.00 85.25 197 CYS A C 1
ATOM 1464 O O . CYS A 1 197 ? -18.095 12.558 56.036 1.00 85.25 197 CYS A O 1
ATOM 1466 N N . GLN A 1 198 ? -20.260 11.996 56.227 1.00 85.31 198 GLN A N 1
ATOM 1467 C CA . GLN A 1 198 ? -20.557 13.028 57.226 1.00 85.31 198 GLN A CA 1
ATOM 1468 C C . GLN A 1 198 ? -19.765 12.791 58.521 1.00 85.31 198 GLN A C 1
ATOM 1470 O O . GLN A 1 198 ? -19.426 11.649 58.843 1.00 85.31 198 GLN A O 1
ATOM 1475 N N . ASP A 1 199 ? -19.487 13.868 59.260 1.00 79.06 199 ASP A N 1
ATOM 1476 C CA . ASP A 1 199 ? -18.761 13.800 60.530 1.00 79.06 199 ASP A CA 1
ATOM 1477 C C . ASP A 1 199 ? -19.391 12.764 61.474 1.00 79.06 199 ASP A C 1
ATOM 1479 O O . ASP A 1 199 ? -20.591 12.786 61.746 1.00 79.06 199 ASP A O 1
ATOM 1483 N N . GLY A 1 200 ? -18.566 11.837 61.964 1.00 78.25 200 GLY A N 1
ATOM 1484 C CA . GLY A 1 200 ? -18.990 10.754 62.857 1.00 78.25 200 GLY A CA 1
ATOM 1485 C C . GLY A 1 200 ? -19.478 9.474 62.167 1.00 78.25 200 GLY A C 1
ATOM 1486 O O . GLY A 1 200 ? -19.731 8.491 62.860 1.00 78.25 200 GLY A O 1
ATOM 1487 N N . VAL A 1 201 ? -19.568 9.433 60.832 1.00 83.69 201 VAL A N 1
ATOM 1488 C CA . VAL A 1 201 ? -19.914 8.216 60.077 1.00 83.69 201 VAL A CA 1
ATOM 1489 C C . VAL A 1 201 ? -18.647 7.481 59.635 1.00 83.69 201 VAL A C 1
ATOM 1491 O O . VAL A 1 201 ? -17.740 8.079 59.053 1.00 83.69 201 VAL A O 1
ATOM 1494 N N . GLN A 1 202 ? -18.574 6.171 59.894 1.00 85.62 202 GLN A N 1
ATOM 1495 C CA . GLN A 1 202 ? -17.418 5.364 59.514 1.00 85.62 202 GLN A CA 1
ATOM 1496 C C . GLN A 1 202 ? -17.479 5.006 58.024 1.00 85.62 202 GLN A C 1
ATOM 1498 O O . GLN A 1 202 ? -18.490 4.532 57.509 1.00 85.62 202 GLN A O 1
ATOM 1503 N N . VAL A 1 203 ? -16.368 5.208 57.314 1.00 88.81 203 VAL A N 1
ATOM 1504 C CA . VAL A 1 203 ? -16.226 4.750 55.928 1.00 88.81 203 VAL A CA 1
ATOM 1505 C C . VAL A 1 203 ? -15.843 3.270 55.931 1.00 88.81 203 VAL A C 1
ATOM 1507 O O . VAL A 1 203 ? -14.808 2.900 56.487 1.00 88.81 203 VAL A O 1
ATOM 1510 N N . VAL A 1 204 ? -16.638 2.424 55.280 1.00 92.62 204 VAL A N 1
ATOM 1511 C CA . VAL A 1 204 ? -16.369 0.989 55.129 1.00 92.62 204 VAL A CA 1
ATOM 1512 C C . VAL A 1 204 ? -16.125 0.667 53.661 1.00 92.62 204 VAL A C 1
ATOM 1514 O O . VAL A 1 204 ? -16.882 1.066 52.780 1.00 92.62 204 VAL A O 1
ATOM 1517 N N . VAL A 1 205 ? -15.036 -0.045 53.374 1.00 93.06 205 VAL A N 1
ATOM 1518 C CA . VAL A 1 205 ? -14.715 -0.480 52.008 1.00 93.06 205 VAL A CA 1
ATOM 1519 C C . VAL A 1 205 ? -15.557 -1.708 51.680 1.00 93.06 205 VAL A C 1
ATOM 1521 O O . VAL A 1 205 ? -15.387 -2.751 52.304 1.00 93.06 205 VAL A O 1
ATOM 1524 N N . THR A 1 206 ? -16.440 -1.602 50.689 1.00 94.69 206 THR A N 1
ATOM 1525 C CA . THR A 1 206 ? -17.274 -2.725 50.225 1.00 94.69 206 THR A CA 1
ATOM 1526 C C . THR A 1 206 ? -16.570 -3.563 49.166 1.00 94.69 206 THR A C 1
ATOM 1528 O O . THR A 1 206 ? -16.707 -4.784 49.150 1.00 94.69 206 THR A O 1
ATOM 1531 N N . ARG A 1 207 ? -15.770 -2.928 48.303 1.00 95.19 207 ARG A N 1
ATOM 1532 C CA . ARG A 1 207 ? -14.961 -3.605 47.284 1.00 95.19 207 ARG A CA 1
ATOM 1533 C C . ARG A 1 207 ? -13.645 -2.870 47.107 1.00 95.19 207 ARG A C 1
ATOM 1535 O O . ARG A 1 207 ? -13.667 -1.679 46.836 1.00 95.19 207 ARG A O 1
ATOM 1542 N N . LYS A 1 208 ? -12.525 -3.583 47.245 1.00 95.81 208 LYS A N 1
ATOM 1543 C CA . LYS A 1 208 ? -11.179 -3.048 47.002 1.00 95.81 208 LYS A CA 1
ATOM 1544 C C . LYS A 1 208 ? -10.933 -2.850 45.506 1.00 95.81 208 LYS A C 1
ATOM 1546 O O . LYS A 1 208 ? -11.214 -3.756 44.725 1.00 95.81 208 LYS A O 1
ATOM 1551 N N . GLY A 1 209 ? -10.398 -1.690 45.137 1.00 96.00 209 GLY A N 1
ATOM 1552 C CA . GLY A 1 209 ? -9.900 -1.419 43.796 1.00 96.00 209 GLY A CA 1
ATOM 1553 C C . GLY A 1 209 ? -8.630 -2.219 43.506 1.00 96.00 209 GLY A C 1
ATOM 1554 O O . GLY A 1 209 ? -7.889 -2.610 44.409 1.00 96.00 209 GLY A O 1
ATOM 1555 N N . THR A 1 210 ? -8.377 -2.469 42.228 1.00 97.25 210 THR A N 1
ATOM 1556 C CA . THR A 1 210 ? -7.231 -3.231 41.719 1.00 97.25 210 THR A CA 1
ATOM 1557 C C . THR A 1 210 ? -6.243 -2.351 40.955 1.00 97.25 210 THR A C 1
ATOM 1559 O O . THR A 1 210 ? -5.219 -2.858 40.508 1.00 97.25 210 THR A O 1
ATOM 1562 N N . ASN A 1 211 ? -6.525 -1.047 40.810 1.00 95.44 211 ASN A N 1
ATOM 1563 C CA . ASN A 1 211 ? -5.803 -0.132 39.917 1.00 95.44 211 ASN A CA 1
ATOM 1564 C C . ASN A 1 211 ? -5.757 -0.628 38.459 1.00 95.44 211 ASN A C 1
ATOM 1566 O O . ASN A 1 211 ? -4.780 -0.397 37.749 1.00 95.44 211 ASN A O 1
ATOM 1570 N N . THR A 1 212 ? -6.807 -1.322 38.018 1.00 96.44 212 THR A N 1
ATOM 1571 C CA . THR A 1 212 ? -7.006 -1.696 36.612 1.00 96.44 212 THR A CA 1
ATOM 1572 C C . THR A 1 212 ? -8.343 -1.134 36.127 1.00 96.44 212 THR A C 1
ATOM 1574 O O . THR A 1 212 ? -9.256 -1.032 36.953 1.00 96.44 212 THR A O 1
ATOM 1577 N N . PRO A 1 213 ? -8.473 -0.751 34.841 1.00 96.25 213 PRO A N 1
ATOM 1578 C CA . PRO A 1 213 ? -9.734 -0.256 34.294 1.00 96.25 213 PRO A CA 1
ATOM 1579 C C . PRO A 1 213 ? -1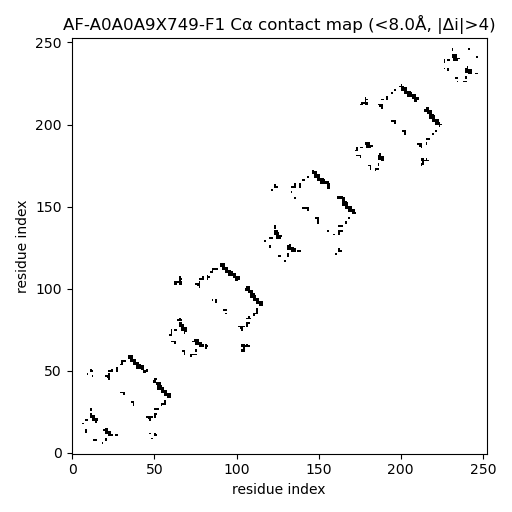0.912 -1.178 34.612 1.00 96.25 213 PRO A C 1
ATOM 1581 O O . PRO A 1 213 ? -10.740 -2.391 34.527 1.00 96.25 213 PRO A O 1
ATOM 1584 N N . ASP A 1 214 ? -12.077 -0.607 34.950 1.00 95.69 214 ASP A N 1
ATOM 1585 C CA . ASP A 1 214 ? -13.292 -1.267 35.489 1.00 95.69 214 ASP A CA 1
ATOM 1586 C C . ASP A 1 214 ? -13.284 -1.497 37.015 1.00 95.69 214 ASP A C 1
ATOM 1588 O O . ASP A 1 214 ? -14.323 -1.736 37.640 1.00 95.69 214 ASP A O 1
ATOM 1592 N N . SER A 1 215 ? -12.115 -1.412 37.654 1.00 96.56 215 SER A N 1
ATOM 1593 C CA . SER A 1 215 ? -11.976 -1.543 39.105 1.00 96.56 215 SER A CA 1
ATOM 1594 C C . SER A 1 215 ? -10.855 -0.656 39.657 1.00 96.56 215 SER A C 1
ATOM 1596 O O . SER A 1 215 ? -10.088 -1.065 40.535 1.00 96.56 215 SER A O 1
ATOM 1598 N N . CYS A 1 216 ? -10.753 0.574 39.167 1.00 96.31 216 CYS A N 1
ATOM 1599 C CA . CYS A 1 216 ? -9.685 1.502 39.514 1.00 96.31 216 CYS A CA 1
ATOM 1600 C C . CYS A 1 216 ? -9.679 1.876 40.996 1.00 96.31 216 CYS A C 1
ATOM 1602 O O . CYS A 1 216 ? -8.611 1.943 41.600 1.00 96.31 216 CYS A O 1
ATOM 1604 N N . CYS A 1 217 ? -10.854 2.061 41.602 1.00 96.31 217 CYS A N 1
ATOM 1605 C CA . CYS A 1 217 ? -10.974 2.600 42.953 1.00 96.31 217 CYS A CA 1
ATOM 1606 C C . CYS A 1 217 ? -11.706 1.680 43.937 1.00 96.31 217 CYS A C 1
ATOM 1608 O O . CYS A 1 217 ? -12.682 1.014 43.597 1.00 96.31 217 CYS A O 1
ATOM 1610 N N . ASP A 1 218 ? -11.243 1.742 45.190 1.00 95.75 218 ASP A N 1
ATOM 1611 C CA . ASP A 1 218 ? -12.062 1.880 46.399 1.00 95.75 218 ASP A CA 1
ATOM 1612 C C . ASP A 1 218 ? -13.577 2.062 46.152 1.00 95.75 218 ASP A C 1
ATOM 1614 O O . ASP A 1 218 ? -13.982 3.190 45.876 1.00 95.75 218 ASP A O 1
ATOM 1618 N N . VAL A 1 219 ? -14.429 1.039 46.299 1.00 93.06 219 VAL A N 1
ATOM 1619 C CA . VAL A 1 219 ? -15.877 1.259 46.478 1.00 93.06 219 VAL A CA 1
ATOM 1620 C C . VAL A 1 219 ? -16.171 1.291 47.969 1.00 93.06 219 VAL A C 1
ATOM 1622 O O . VAL A 1 219 ? -15.907 0.329 48.696 1.00 93.06 219 VAL A O 1
ATOM 1625 N N . TYR A 1 220 ? -16.733 2.402 48.429 1.00 90.25 220 TYR A N 1
ATOM 1626 C CA . TYR A 1 220 ? -16.990 2.657 49.839 1.00 90.25 220 TYR A CA 1
ATOM 1627 C C . TYR A 1 220 ? -18.488 2.732 50.115 1.00 90.25 220 TYR A C 1
ATOM 1629 O O . TYR A 1 220 ? -19.291 3.068 49.247 1.00 90.25 220 TYR A O 1
ATOM 1637 N N . HIS A 1 221 ? -18.849 2.435 51.353 1.00 91.25 221 HIS A N 1
ATOM 1638 C CA . HIS A 1 221 ? -20.167 2.640 51.915 1.00 91.25 221 HIS A CA 1
ATOM 1639 C C . HIS A 1 221 ? -20.005 3.343 53.263 1.00 91.25 221 HIS A C 1
ATOM 1641 O O . HIS A 1 221 ? -19.101 3.018 54.031 1.00 91.25 221 HIS A O 1
ATOM 1647 N N . CYS A 1 222 ? -20.846 4.336 53.532 1.00 85.69 222 CYS A N 1
ATOM 1648 C CA . CYS A 1 222 ? -20.852 5.031 54.811 1.00 85.69 222 CYS A CA 1
ATOM 1649 C C . CYS A 1 222 ? -21.687 4.205 55.797 1.00 85.69 222 CYS A C 1
ATOM 1651 O O . CYS A 1 222 ? -22.913 4.191 55.706 1.00 85.69 222 CYS A O 1
ATOM 1653 N N . GLU A 1 223 ? -21.023 3.492 56.705 1.00 84.88 223 GLU A N 1
ATOM 1654 C CA . GLU A 1 223 ? -21.663 2.674 57.732 1.00 84.88 223 GLU A CA 1
ATOM 1655 C C . GLU A 1 223 ? -21.596 3.432 59.059 1.00 84.88 223 GLU A C 1
ATOM 1657 O O . GLU A 1 223 ? -20.556 3.601 59.688 1.00 84.88 223 GLU A O 1
ATOM 1662 N N . GLY A 1 224 ? -22.725 3.990 59.459 1.00 70.25 224 GLY A N 1
ATOM 1663 C CA . GLY A 1 224 ? -22.833 4.794 60.663 1.00 70.25 224 GLY A CA 1
ATOM 1664 C C . GLY A 1 224 ? -24.250 5.303 60.734 1.00 70.25 224 GLY A C 1
ATOM 1665 O O . GLY A 1 224 ? -24.784 5.821 59.756 1.00 70.25 224 GLY A O 1
ATOM 1666 N N . SER A 1 225 ? -24.885 5.010 61.857 1.00 56.28 225 SER A N 1
ATOM 1667 C CA . SER A 1 225 ? -26.323 5.049 62.047 1.00 56.28 225 SER A CA 1
ATOM 1668 C C . SER A 1 225 ? -26.950 6.335 61.514 1.00 56.28 225 SER A C 1
ATOM 1670 O O . SER A 1 225 ? -26.654 7.426 61.997 1.00 56.28 225 SER A O 1
ATOM 1672 N N . ASN A 1 226 ? -27.927 6.175 60.618 1.00 54.25 226 ASN A N 1
ATOM 1673 C CA . ASN A 1 226 ? -29.050 7.099 60.462 1.00 54.25 226 ASN A CA 1
ATOM 1674 C C . A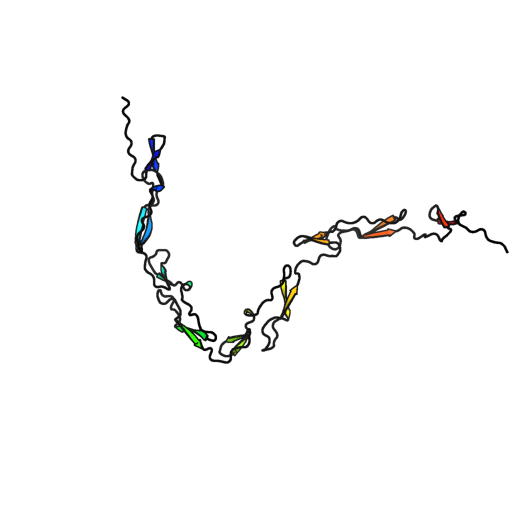SN A 1 226 ? -29.853 7.183 61.779 1.00 54.25 226 ASN A C 1
ATOM 1676 O O . ASN A 1 226 ? -31.067 7.002 61.796 1.00 54.25 226 ASN A O 1
ATOM 1680 N N . THR A 1 227 ? -29.219 7.478 62.910 1.00 58.16 227 THR A N 1
ATOM 1681 C CA . THR A 1 227 ? -29.906 8.141 64.012 1.00 58.16 227 THR A CA 1
ATOM 1682 C C . THR A 1 227 ? -29.922 9.617 63.652 1.00 58.16 227 THR A C 1
ATOM 1684 O O . THR A 1 227 ? -29.307 10.461 64.297 1.00 58.16 227 THR A O 1
ATOM 1687 N N . SER A 1 228 ? -30.642 9.937 62.570 1.00 63.72 228 SER A N 1
ATOM 1688 C CA . SER A 1 228 ? -31.226 11.259 62.432 1.00 63.72 228 SER A CA 1
ATOM 1689 C C . SER A 1 228 ? -32.154 11.401 63.630 1.00 63.72 228 SER A C 1
ATOM 1691 O O . SER A 1 228 ? -33.262 10.855 63.638 1.00 63.72 228 SER A O 1
ATOM 1693 N N . CYS A 1 229 ? -31.662 12.026 64.695 1.00 66.12 229 CYS A N 1
ATOM 1694 C CA . CYS A 1 229 ? -32.498 12.288 65.843 1.00 66.12 229 CYS A CA 1
ATOM 1695 C C . CYS A 1 229 ? -33.670 13.158 65.373 1.00 66.12 229 CYS A C 1
ATOM 1697 O O . CYS A 1 229 ? -33.459 14.090 64.590 1.00 66.12 229 CYS A O 1
ATOM 1699 N N . PRO A 1 230 ? -34.912 12.826 65.761 1.00 71.88 230 PRO A N 1
ATOM 1700 C CA . PRO A 1 230 ? -36.066 13.625 65.379 1.00 71.88 230 PRO A CA 1
ATOM 1701 C C . PRO A 1 230 ? -35.859 15.081 65.815 1.00 71.88 230 PRO A C 1
ATOM 1703 O O . PRO A 1 230 ? -35.153 15.352 66.788 1.00 71.88 230 PRO A O 1
ATOM 1706 N N . ILE A 1 231 ? -36.469 16.021 65.087 1.00 67.69 231 ILE A N 1
ATOM 1707 C CA . ILE A 1 231 ? -36.396 17.457 65.395 1.00 67.69 231 ILE A CA 1
ATOM 1708 C C . ILE A 1 231 ? -36.751 17.667 66.879 1.00 67.69 231 ILE A C 1
ATOM 1710 O O . ILE A 1 231 ? -37.808 17.225 67.325 1.00 67.69 231 ILE A O 1
ATOM 1714 N N . GLY A 1 232 ? -35.853 18.307 67.637 1.00 68.56 232 GLY A N 1
ATOM 1715 C CA . GLY A 1 232 ? -35.956 18.465 69.099 1.00 68.56 232 GLY A CA 1
ATOM 1716 C C . GLY A 1 232 ? -35.141 17.454 69.922 1.00 68.56 232 GLY A C 1
ATOM 1717 O O . GLY A 1 232 ? -35.259 17.416 71.146 1.00 68.56 232 GLY A O 1
ATOM 1718 N N . SER A 1 233 ? -34.320 16.619 69.282 1.00 77.31 233 SER A N 1
ATOM 1719 C CA . SER A 1 233 ? -33.395 15.691 69.944 1.00 77.31 233 SER A CA 1
ATOM 1720 C C . SER A 1 233 ? -31.962 15.860 69.432 1.00 77.31 233 SER A C 1
ATOM 1722 O O . SER A 1 233 ? -31.739 16.104 68.249 1.00 77.31 233 SER A O 1
ATOM 1724 N N . GLN A 1 234 ? -30.993 15.688 70.326 1.00 77.56 234 GLN A N 1
ATOM 1725 C CA . GLN A 1 234 ? -29.558 15.696 70.050 1.00 77.56 234 GLN A CA 1
ATOM 1726 C C . GLN A 1 234 ? -28.957 14.311 70.318 1.00 77.56 234 GLN A C 1
ATOM 1728 O O . GLN A 1 234 ? -29.425 13.572 71.185 1.00 77.56 234 GLN A O 1
ATOM 1733 N N . LEU A 1 235 ? -27.921 13.940 69.568 1.00 70.00 235 LEU A N 1
ATOM 1734 C CA . LEU A 1 235 ? -27.228 12.667 69.755 1.00 70.00 235 LEU A CA 1
ATOM 1735 C C . LEU A 1 235 ? -26.217 12.800 70.909 1.00 70.00 235 LEU A C 1
ATOM 1737 O O . LEU A 1 235 ? -25.280 13.588 70.811 1.00 70.00 235 LEU A O 1
ATOM 1741 N N . VAL A 1 236 ? -26.389 12.035 71.990 1.00 77.31 236 VAL A N 1
ATOM 1742 C CA . VAL A 1 236 ? -25.442 11.957 73.119 1.00 77.31 236 VAL A CA 1
ATOM 1743 C C . VAL A 1 236 ? -25.143 10.486 73.387 1.00 77.31 236 VAL A C 1
ATOM 1745 O O . VAL A 1 236 ? -26.060 9.685 73.561 1.00 77.31 236 VAL A O 1
ATOM 1748 N N . ASP A 1 237 ? -23.860 10.121 73.365 1.00 77.81 237 ASP A N 1
ATOM 1749 C CA . ASP A 1 237 ? -23.376 8.745 73.562 1.00 77.81 237 ASP A CA 1
ATOM 1750 C C . ASP A 1 237 ? -24.061 7.701 72.654 1.00 77.81 237 ASP A C 1
ATOM 1752 O O . ASP A 1 237 ? -24.357 6.578 73.060 1.00 77.81 237 ASP A O 1
ATOM 1756 N N . GLY A 1 238 ? -24.348 8.085 71.405 1.00 68.88 238 GLY A N 1
ATOM 1757 C CA . GLY A 1 238 ? -24.985 7.215 70.410 1.00 68.88 238 GLY A CA 1
ATOM 1758 C C . GLY A 1 238 ? -26.504 7.056 70.554 1.00 68.88 238 GLY A C 1
ATOM 1759 O O . GLY A 1 238 ? -27.113 6.386 69.722 1.00 68.88 238 GLY A O 1
ATOM 1760 N N . ASN A 1 239 ? -27.136 7.698 71.543 1.00 72.12 239 ASN A N 1
ATOM 1761 C CA . ASN A 1 239 ? -28.590 7.733 71.709 1.00 72.12 239 ASN A CA 1
ATOM 1762 C C . ASN A 1 239 ? -29.149 9.128 71.419 1.00 72.12 239 ASN A C 1
ATOM 1764 O O . ASN A 1 239 ? -28.559 10.143 71.785 1.00 72.12 239 ASN A O 1
ATOM 1768 N N . CYS A 1 240 ? -30.325 9.188 70.797 1.00 73.94 240 CYS A N 1
ATOM 1769 C CA . CYS A 1 240 ? -31.059 10.441 70.661 1.00 73.94 240 CYS A CA 1
ATOM 1770 C C . CYS A 1 240 ? -31.712 10.794 71.995 1.00 73.94 240 CYS A C 1
ATOM 1772 O O . CYS A 1 240 ? -32.641 10.119 72.436 1.00 73.94 240 CYS A O 1
ATOM 1774 N N . VAL A 1 241 ? -31.231 11.856 72.630 1.00 79.81 241 VAL A N 1
ATOM 1775 C CA . VAL A 1 241 ? -31.829 12.441 73.832 1.00 79.81 241 VAL A CA 1
ATOM 1776 C C . VAL A 1 241 ? -32.468 13.773 73.483 1.00 79.81 241 VAL A C 1
ATOM 1778 O O . VAL A 1 241 ? -31.949 14.536 72.674 1.00 79.81 241 VAL A O 1
ATOM 1781 N N . CYS A 1 242 ? -33.611 14.052 74.101 1.00 74.75 242 CYS A N 1
ATOM 1782 C CA . CYS A 1 242 ? -34.333 15.302 73.897 1.00 74.75 242 CYS A CA 1
ATOM 1783 C C . CYS A 1 242 ? -33.443 16.496 74.275 1.00 74.75 242 CYS A C 1
ATOM 1785 O O . CYS A 1 242 ? -32.877 16.524 75.371 1.00 74.75 242 CYS A O 1
ATOM 1787 N N . ASP A 1 243 ? -33.338 17.487 73.393 1.00 80.44 243 ASP A N 1
ATOM 1788 C CA . ASP A 1 243 ? -32.694 18.753 73.723 1.00 80.44 243 ASP A CA 1
ATOM 1789 C C . ASP A 1 243 ? -33.706 19.625 74.475 1.00 80.44 243 ASP A C 1
ATOM 1791 O O . ASP A 1 243 ? -34.686 20.138 73.926 1.00 80.44 243 ASP A O 1
ATOM 1795 N N . ALA A 1 244 ? -33.472 19.766 75.779 1.00 71.12 244 ALA A N 1
ATOM 1796 C CA . ALA A 1 244 ? -34.333 20.528 76.674 1.00 71.12 244 ALA A CA 1
ATOM 1797 C C . ALA A 1 244 ? -34.415 22.022 76.308 1.00 71.12 244 ALA A C 1
ATOM 1799 O O . ALA A 1 244 ? -35.314 22.707 76.790 1.00 71.12 244 ALA A O 1
ATOM 1800 N N . THR A 1 245 ? -33.513 22.534 75.463 1.00 73.00 245 THR A N 1
ATOM 1801 C CA . THR A 1 245 ? -33.528 23.934 75.017 1.00 73.00 245 THR A CA 1
ATOM 1802 C C . THR A 1 245 ? -34.392 24.181 73.780 1.00 73.00 245 THR A C 1
ATOM 1804 O O . THR A 1 245 ? -34.798 25.319 73.549 1.00 73.00 245 THR A O 1
ATOM 1807 N N . THR A 1 246 ? -34.737 23.139 73.017 1.00 69.31 246 THR A N 1
ATOM 1808 C CA . THR A 1 246 ? -35.554 23.236 71.791 1.00 69.31 246 THR A CA 1
ATOM 1809 C C . THR A 1 246 ? -36.970 22.675 71.936 1.00 69.31 246 THR A C 1
ATOM 1811 O O . THR A 1 246 ? -37.785 22.830 71.024 1.00 69.31 246 THR A O 1
ATOM 1814 N N . CYS A 1 247 ? -37.317 22.078 73.079 1.00 56.03 247 CYS A N 1
ATOM 1815 C CA . CYS A 1 247 ? -38.682 21.624 73.342 1.00 56.03 247 CYS A CA 1
ATOM 1816 C C . CYS A 1 247 ? -39.606 22.808 73.697 1.00 56.03 247 CYS A C 1
ATOM 1818 O O . CYS A 1 247 ? -39.338 23.507 74.678 1.00 56.03 247 CYS A O 1
ATOM 1820 N N . PRO A 1 248 ? -40.720 23.040 72.973 1.00 56.75 248 PRO A N 1
ATOM 1821 C CA . PRO A 1 248 ? -41.724 24.002 73.413 1.00 56.75 248 PRO A CA 1
ATOM 1822 C C . PRO A 1 248 ? -42.322 23.541 74.751 1.00 56.75 248 PRO A C 1
ATOM 1824 O O . PRO A 1 248 ? -42.699 22.377 74.894 1.00 56.75 248 PRO A O 1
ATOM 1827 N N . MET A 1 249 ? -42.408 24.444 75.738 1.00 48.91 249 MET A N 1
ATOM 1828 C CA . MET A 1 249 ? -43.120 24.168 76.993 1.00 48.91 249 MET A CA 1
ATOM 1829 C C . MET A 1 249 ? -44.542 23.694 76.658 1.00 48.91 249 MET A C 1
ATOM 1831 O O . MET A 1 249 ? -45.217 24.372 75.877 1.00 48.91 249 MET A O 1
ATOM 1835 N N . PRO A 1 250 ? -45.021 22.568 77.220 1.00 46.56 250 PRO A N 1
ATOM 1836 C CA . PRO A 1 250 ? -46.402 22.161 77.024 1.00 46.56 250 PRO A CA 1
ATOM 1837 C C . PRO A 1 250 ? -47.310 23.283 77.534 1.00 46.56 250 PRO A C 1
ATOM 1839 O O . PRO A 1 250 ? -47.229 23.685 78.695 1.00 46.56 250 PRO A O 1
ATOM 1842 N N . GLN A 1 251 ? -48.140 23.825 76.645 1.00 42.59 251 GLN A N 1
ATOM 1843 C CA . GLN A 1 251 ? -49.243 24.684 77.050 1.00 42.59 251 GLN A CA 1
ATOM 1844 C C . GLN A 1 251 ? -50.297 23.775 77.682 1.00 42.59 251 GLN A C 1
ATOM 1846 O O . GLN A 1 251 ? -50.878 22.933 77.000 1.00 42.59 251 GLN A O 1
ATOM 1851 N N . CYS A 1 252 ? -50.482 23.904 78.994 1.00 38.72 252 CYS A N 1
ATOM 1852 C CA . CYS A 1 252 ? -51.636 23.339 79.678 1.00 38.72 252 CYS A CA 1
ATOM 1853 C C . CYS A 1 252 ? -52.829 24.267 79.420 1.00 38.72 252 CYS A C 1
ATOM 1855 O O . CYS A 1 252 ? -52.789 25.412 79.872 1.00 38.72 252 CYS A O 1
ATOM 1857 N N . ASP A 1 253 ? -53.842 23.774 78.709 1.00 41.72 253 ASP A N 1
ATOM 1858 C CA . ASP A 1 253 ? -55.223 24.255 78.862 1.00 41.72 253 ASP A CA 1
ATOM 1859 C C . ASP A 1 253 ? -55.875 23.537 80.056 1.00 41.72 253 ASP A C 1
ATOM 1861 O O . ASP A 1 253 ? -55.681 22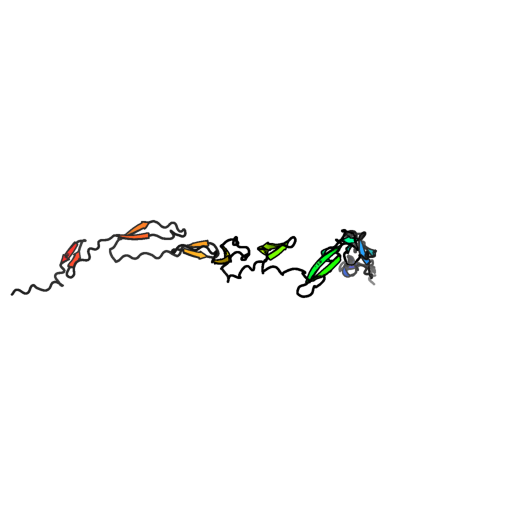.301 80.177 1.00 41.72 253 ASP A O 1
#

Secondary structure (DSSP, 8-state):
--------PPTTEEE-TTS-EEE-GGG-PPP--TTEEEEEEE---SBTTB-S-EEEEEE-----TTEEE-TTSSSEEE-GGGPPPP-PPTTEEEEEEE---SSTT--S-EEEEEE--SPPPPTTEEEETTEEEE-GGGSPPPPPPTTEEEEEEE---SSTT--SPEEEEEE-S----TTEEEETTEEEEPPPPPP-PPTTPEEEEEE---SSTT--S-EEEEES----PPTTEEEETTEEEE-TTTSPPP---

Organism: Lygus hesperus (NCBI:txid30085)